Protein AF-A0A9D8N2R2-F1 (afdb_monomer_lite)

Secondary structure (DSSP, 8-state):
-HHHHHHHHHHTT-HHHHHHTTTT--HHHHHHHHHHHHHHHHHHHHHHHHHHHHH--HHHHHHHHHHHHHHHHHHHHHHHHHHHHHHHHHHHHHHHHHHHHHHHHHHHHHHHHHHHHHHHHHHHHHHHHHHHHHHHHHHHHHHHHHHHHHHHHHHHHHHHHHHHHHHHHHHHHHHHHHHHHHHHHHHHHHT-

Radius of gyration: 59.71 Å; chains: 1; bounding box: 117×28×169 Å

Sequence (192 aa):
MKKILALMALVISLPAMAQSMYDGKSCQDWKNEFDLEVDKLKSEINILKKEYKLSSDASTKDKLIQKTAELKKAQNNLKVAKKAADFEKKGESNFNKAQDKSVKLQSQHAKESEKLSKMQSKATKAEADVSKAEQNLQKAKQKLQNIKSEIESTQKNMENLKEENEQTKDDINKAKNFREEAKKMLIDGIRR

pLDDT: mean 88.81, std 15.34, range [37.19, 98.38]

Structure (mmCIF, N/CA/C/O backbone):
data_AF-A0A9D8N2R2-F1
#
_entry.id   AF-A0A9D8N2R2-F1
#
loop_
_atom_site.group_PDB
_atom_site.id
_atom_site.type_symbol
_atom_site.label_atom_id
_atom_site.label_alt_id
_atom_site.label_comp_id
_atom_site.label_asym_id
_atom_site.label_entity_id
_atom_site.label_seq_id
_atom_site.pdbx_PDB_ins_code
_atom_site.Cartn_x
_atom_site.Cartn_y
_atom_site.Cartn_z
_atom_site.occupancy
_atom_site.B_iso_or_equiv
_atom_site.auth_seq_id
_atom_site.auth_comp_id
_atom_site.auth_asym_id
_atom_site.auth_atom_id
_atom_site.pdbx_PDB_model_num
ATOM 1 N N . MET A 1 1 ? -2.538 2.600 26.447 1.00 45.56 1 MET A N 1
ATOM 2 C CA . MET A 1 1 ? -2.287 1.711 27.607 1.00 45.56 1 MET A CA 1
ATOM 3 C C . MET A 1 1 ? -2.982 2.147 28.900 1.00 45.56 1 MET A C 1
ATOM 5 O O . MET A 1 1 ? -3.702 1.331 29.455 1.00 45.56 1 MET A O 1
ATOM 9 N N . LYS A 1 2 ? -2.889 3.411 29.353 1.00 37.19 2 LYS A N 1
ATOM 10 C CA . LYS A 1 2 ? -3.493 3.859 30.635 1.00 37.19 2 LYS A CA 1
ATOM 11 C C . LYS A 1 2 ? -5.007 3.586 30.805 1.00 37.19 2 LYS A C 1
ATOM 13 O O . LYS A 1 2 ? -5.452 3.323 31.911 1.00 37.19 2 LYS A O 1
ATOM 18 N N . LYS A 1 3 ? -5.797 3.596 29.722 1.00 42.16 3 LYS A N 1
ATOM 19 C CA . LYS A 1 3 ? -7.252 3.323 29.767 1.00 42.16 3 LYS A CA 1
ATOM 20 C C . LYS A 1 3 ? -7.613 1.834 29.901 1.00 42.16 3 LYS A C 1
ATOM 22 O O . LYS A 1 3 ? -8.645 1.529 30.479 1.00 42.16 3 LYS A O 1
ATOM 27 N N . ILE A 1 4 ? -6.763 0.928 29.409 1.00 44.41 4 ILE A N 1
ATOM 28 C CA . ILE A 1 4 ? -6.959 -0.531 29.539 1.00 44.41 4 ILE A CA 1
ATOM 29 C C . ILE A 1 4 ? -6.634 -0.968 30.975 1.00 44.41 4 ILE A C 1
ATOM 31 O O . ILE A 1 4 ? -7.381 -1.729 31.578 1.00 44.41 4 ILE A O 1
ATOM 35 N N . LEU A 1 5 ? -5.587 -0.381 31.565 1.00 40.31 5 LEU A N 1
ATOM 36 C CA . LEU A 1 5 ? -5.251 -0.541 32.984 1.00 40.31 5 LEU A CA 1
ATOM 37 C C . LEU A 1 5 ? -6.373 -0.068 33.923 1.00 40.31 5 LEU A C 1
ATOM 39 O O . LEU A 1 5 ? -6.628 -0.710 34.935 1.00 40.31 5 LEU A O 1
ATOM 43 N N . ALA A 1 6 ? -7.081 1.011 33.577 1.00 49.78 6 ALA A N 1
ATOM 44 C CA . ALA A 1 6 ? -8.213 1.496 34.369 1.00 49.78 6 ALA A CA 1
ATOM 45 C C . ALA A 1 6 ? -9.426 0.544 34.339 1.00 49.78 6 ALA A C 1
ATOM 47 O O . ALA A 1 6 ? -10.126 0.427 35.339 1.00 49.78 6 ALA A O 1
ATOM 48 N N . LEU A 1 7 ? -9.652 -0.151 33.218 1.00 48.09 7 LEU A N 1
ATOM 49 C CA . LEU A 1 7 ? -10.691 -1.179 33.084 1.00 48.09 7 LEU A CA 1
ATOM 50 C C . LEU A 1 7 ? -10.369 -2.407 33.944 1.00 48.09 7 LEU A C 1
ATOM 52 O O . LEU A 1 7 ? -11.226 -2.853 34.700 1.00 48.09 7 LEU A O 1
ATOM 56 N N . MET A 1 8 ? -9.118 -2.881 33.925 1.00 49.31 8 MET A N 1
ATOM 57 C CA . MET A 1 8 ? -8.693 -3.973 34.810 1.00 49.31 8 MET A CA 1
ATOM 58 C C . MET A 1 8 ? -8.763 -3.588 36.295 1.00 49.31 8 MET A C 1
ATOM 60 O O . MET A 1 8 ? -9.226 -4.376 37.111 1.00 49.31 8 MET A O 1
ATOM 64 N N . ALA A 1 9 ? -8.386 -2.358 36.657 1.00 50.31 9 ALA A N 1
ATOM 65 C CA . ALA A 1 9 ? -8.460 -1.889 38.042 1.00 50.31 9 ALA A CA 1
ATOM 66 C C . ALA A 1 9 ? -9.902 -1.803 38.583 1.00 50.31 9 ALA A C 1
ATOM 68 O O . ALA A 1 9 ? -10.124 -2.001 39.775 1.00 50.31 9 ALA A O 1
ATOM 69 N N . LEU A 1 10 ? -10.890 -1.543 37.720 1.00 50.06 10 LEU A N 1
ATOM 70 C CA . LEU A 1 10 ? -12.301 -1.476 38.115 1.00 50.06 10 LEU A CA 1
ATOM 71 C C . LEU A 1 10 ? -12.903 -2.879 38.319 1.00 50.06 10 LEU A C 1
ATOM 73 O O . LEU A 1 10 ? -13.705 -3.067 39.235 1.00 50.06 10 LEU A O 1
ATOM 77 N N . VAL A 1 11 ? -12.437 -3.867 37.543 1.00 49.09 11 VAL A N 1
ATOM 78 C CA . VAL A 1 11 ? -12.798 -5.294 37.665 1.00 49.09 11 VAL A CA 1
ATOM 79 C C . VAL A 1 11 ? -12.251 -5.917 38.959 1.00 49.09 11 VAL A C 1
ATOM 81 O O . VAL A 1 11 ? -12.918 -6.749 39.562 1.00 49.09 11 VAL A O 1
ATOM 84 N N . ILE A 1 12 ? -11.093 -5.465 39.454 1.00 50.09 12 ILE A N 1
ATOM 85 C CA . ILE A 1 12 ? -10.466 -6.003 40.680 1.00 50.09 12 ILE A CA 1
ATOM 86 C C . ILE A 1 12 ? -11.206 -5.580 41.969 1.00 50.09 12 ILE A C 1
ATOM 88 O O . ILE A 1 12 ? -11.067 -6.231 43.000 1.00 50.09 12 ILE A O 1
ATOM 92 N N . SER A 1 13 ? -12.036 -4.528 41.943 1.00 47.22 13 SER A N 1
ATOM 93 C CA . SER A 1 13 ? -12.693 -4.020 43.165 1.00 47.22 13 SER A CA 1
ATOM 94 C C . SER A 1 13 ? -14.001 -4.728 43.556 1.00 47.22 13 SER A C 1
ATOM 96 O O . SER A 1 13 ? -14.550 -4.435 44.618 1.00 47.22 13 SER A O 1
ATOM 98 N N . LEU A 1 14 ? -14.495 -5.672 42.744 1.00 55.53 14 LEU A N 1
ATOM 99 C CA . LEU A 1 14 ? -15.724 -6.431 43.010 1.00 55.53 14 LEU A CA 1
ATOM 100 C C . LEU A 1 14 ? -15.498 -7.936 42.769 1.00 55.53 14 LEU A C 1
ATOM 102 O O . LEU A 1 14 ? -15.484 -8.365 41.614 1.00 55.53 14 LEU A O 1
ATOM 106 N N . PRO A 1 15 ? -15.396 -8.757 43.834 1.00 57.53 15 PRO A N 1
ATOM 107 C CA . PRO A 1 15 ? -15.205 -10.209 43.727 1.00 57.53 15 PRO A CA 1
ATOM 108 C C . PRO A 1 15 ? -16.258 -10.904 42.846 1.00 57.53 15 PRO A C 1
ATOM 110 O O . PRO A 1 15 ? -15.931 -11.812 42.089 1.00 57.53 15 PRO A O 1
ATOM 113 N N . ALA A 1 16 ? -17.503 -10.412 42.873 1.00 53.09 16 ALA A N 1
ATOM 114 C CA . ALA A 1 16 ? -18.612 -10.957 42.089 1.00 53.09 16 ALA A CA 1
ATOM 115 C C . ALA A 1 16 ? -18.449 -10.760 40.569 1.00 53.09 16 ALA A C 1
ATOM 117 O O . ALA A 1 16 ? -18.812 -11.644 39.799 1.00 53.09 16 ALA A O 1
ATOM 118 N N . MET A 1 17 ? -17.859 -9.644 40.119 1.00 52.59 17 MET A N 1
ATOM 119 C CA . MET A 1 17 ? -17.623 -9.433 38.684 1.00 52.59 17 MET A CA 1
ATOM 120 C C . MET A 1 17 ? -16.413 -10.230 38.180 1.00 52.59 17 MET A C 1
ATOM 122 O O . MET A 1 17 ? -16.427 -10.703 37.045 1.00 52.59 17 MET A O 1
ATOM 126 N N . ALA A 1 18 ? -15.400 -10.446 39.024 1.00 54.12 18 ALA A N 1
ATOM 127 C CA . ALA A 1 18 ? -14.217 -11.229 38.669 1.00 54.12 18 ALA A CA 1
ATOM 128 C C . ALA A 1 18 ? -14.514 -12.732 38.480 1.00 54.12 18 ALA A C 1
ATOM 130 O O . ALA A 1 18 ? -13.940 -13.349 37.586 1.00 54.12 18 ALA A O 1
ATOM 131 N N . GLN A 1 19 ? -15.434 -13.317 39.261 1.00 51.66 19 GLN A N 1
ATOM 132 C CA . GLN A 1 19 ? -15.891 -14.701 39.047 1.00 51.66 19 GLN A CA 1
ATOM 133 C C . GLN A 1 19 ? -16.766 -14.848 37.792 1.00 51.66 19 GLN A C 1
ATOM 135 O O . GLN A 1 19 ? -16.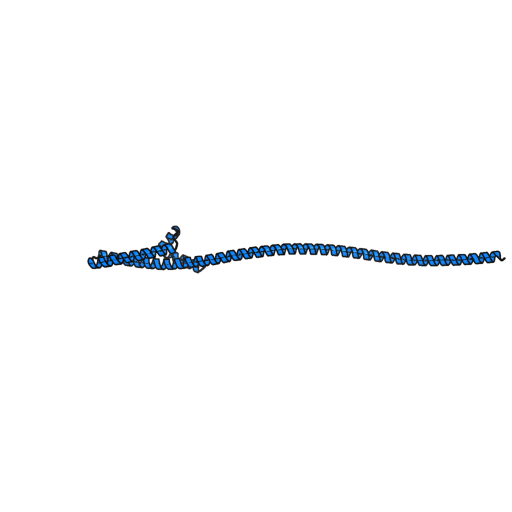669 -15.853 37.096 1.00 51.66 19 GLN A O 1
ATOM 140 N N . SER A 1 20 ? -17.541 -13.819 37.442 1.00 51.66 20 SER A N 1
ATOM 141 C CA . SER A 1 20 ? -18.502 -13.876 36.333 1.00 51.66 20 SER A CA 1
ATOM 142 C C . SER A 1 20 ? -17.939 -13.772 34.917 1.00 51.66 20 SER A C 1
ATOM 144 O O . SER A 1 20 ? -18.664 -14.040 33.961 1.00 51.66 20 SER A O 1
ATOM 146 N N . MET A 1 21 ? -16.661 -13.406 34.746 1.00 51.25 21 MET A N 1
ATOM 147 C CA . MET A 1 21 ? -16.031 -13.457 33.417 1.00 51.25 21 MET A CA 1
ATOM 148 C C . MET A 1 21 ? -16.014 -14.884 32.841 1.00 51.25 21 MET A C 1
ATOM 150 O O . MET A 1 21 ? -15.908 -15.044 31.629 1.00 51.25 21 MET A O 1
ATOM 154 N N . TYR A 1 22 ? -16.171 -15.906 33.688 1.00 55.84 22 TYR A N 1
ATOM 155 C CA . TYR A 1 22 ? -16.301 -17.302 33.274 1.00 55.84 22 TYR A CA 1
ATOM 156 C C . TYR A 1 22 ? -17.730 -17.697 32.854 1.00 55.84 22 TYR A C 1
ATOM 158 O O . TYR A 1 22 ? -17.890 -18.707 32.175 1.00 55.84 22 TYR A O 1
ATOM 166 N N . ASP A 1 23 ? -18.746 -16.883 33.167 1.00 66.88 23 ASP A N 1
ATOM 167 C CA . ASP A 1 23 ? -20.163 -17.200 32.919 1.00 66.88 23 ASP A CA 1
ATOM 168 C C . ASP A 1 23 ? -20.699 -16.608 31.599 1.00 66.88 23 ASP A C 1
ATOM 170 O O . ASP A 1 23 ? -21.867 -16.788 31.259 1.00 66.88 23 ASP A O 1
ATOM 174 N N . GLY A 1 24 ? -19.873 -15.863 30.854 1.00 80.00 24 GLY A N 1
ATOM 175 C CA . GLY A 1 24 ? -20.226 -15.306 29.540 1.00 80.00 24 GLY A CA 1
ATOM 176 C C . GLY A 1 24 ? -21.241 -14.152 29.546 1.00 80.00 24 GLY A C 1
ATOM 177 O O . GLY A 1 24 ? -21.652 -13.709 28.476 1.00 80.00 24 GLY A O 1
ATOM 178 N N . LYS A 1 25 ? -21.645 -13.640 30.716 1.00 83.56 25 LYS A N 1
ATOM 179 C CA . LYS A 1 25 ? -22.540 -12.474 30.831 1.00 83.56 25 LYS A CA 1
ATOM 180 C C . LYS A 1 25 ? -21.830 -11.178 30.417 1.00 83.56 25 LYS A C 1
ATOM 182 O O . LYS A 1 25 ? -20.732 -10.890 30.894 1.00 83.56 25 LYS A O 1
ATOM 187 N N . SER A 1 26 ? -22.490 -10.360 29.597 1.00 87.25 26 SER A N 1
ATOM 188 C CA . SER A 1 26 ? -22.018 -9.017 29.226 1.00 87.25 26 SER A CA 1
ATOM 189 C C . SER A 1 26 ? -22.195 -8.010 30.372 1.00 87.25 26 SER A C 1
ATOM 191 O O . SER A 1 26 ? -22.980 -8.237 31.301 1.00 87.25 26 SER A O 1
ATOM 193 N N . CYS A 1 27 ? -21.534 -6.842 30.318 1.00 87.38 27 CYS A N 1
ATOM 194 C CA . CYS A 1 27 ? -21.773 -5.803 31.333 1.00 87.38 27 CYS A CA 1
ATOM 195 C C . CYS A 1 27 ? -23.222 -5.291 31.283 1.00 87.38 27 CYS A C 1
ATOM 197 O O . CYS A 1 27 ? -23.751 -4.810 32.289 1.00 87.38 27 CYS A O 1
ATOM 199 N N . GLN A 1 28 ? -23.871 -5.398 30.120 1.00 88.81 28 GLN A N 1
ATOM 200 C CA . GLN A 1 28 ? -25.279 -5.061 29.952 1.00 88.81 28 GLN A CA 1
ATOM 201 C C . GLN A 1 28 ? -26.193 -6.045 30.696 1.00 88.81 28 GLN A C 1
ATOM 203 O O . GLN A 1 28 ? -27.161 -5.606 31.320 1.00 88.81 28 GLN A O 1
ATOM 208 N N . ASP A 1 29 ? -25.865 -7.338 30.697 1.00 90.88 29 ASP A N 1
ATOM 209 C CA . ASP A 1 29 ? -26.616 -8.358 31.439 1.00 90.88 29 ASP A CA 1
ATOM 210 C C . ASP A 1 29 ? -26.518 -8.116 32.947 1.00 90.88 29 ASP A C 1
ATOM 212 O O . ASP A 1 29 ? -27.537 -8.061 33.636 1.00 90.88 29 ASP A O 1
ATOM 216 N N . TRP A 1 30 ? -25.309 -7.837 33.442 1.00 88.94 30 TRP A N 1
ATOM 217 C CA . TRP A 1 30 ? -25.075 -7.463 34.840 1.00 88.94 30 TRP A CA 1
ATOM 218 C C . TRP A 1 30 ? -25.829 -6.203 35.251 1.00 88.94 30 TRP A C 1
ATOM 220 O O . TRP A 1 30 ? -26.423 -6.142 36.328 1.00 88.94 30 TRP A O 1
ATOM 230 N N . LYS A 1 31 ? -25.835 -5.181 34.391 1.00 92.81 31 LYS A N 1
ATOM 231 C CA . LYS A 1 31 ? -26.615 -3.967 34.633 1.00 92.81 31 LYS A CA 1
ATOM 232 C C . LYS A 1 31 ? -28.101 -4.300 34.799 1.00 92.81 31 LYS A C 1
ATOM 234 O O . LYS A 1 31 ? -28.724 -3.767 35.714 1.00 92.81 31 LYS A O 1
ATOM 239 N N . ASN A 1 32 ? -28.658 -5.141 33.928 1.00 93.12 32 ASN A N 1
ATOM 240 C CA . ASN A 1 32 ? -30.069 -5.518 33.981 1.00 93.12 32 ASN A CA 1
ATOM 241 C C . ASN A 1 32 ? -30.387 -6.325 35.253 1.00 93.12 32 ASN A C 1
ATOM 243 O O . ASN A 1 32 ? -31.389 -6.056 35.910 1.00 93.12 32 ASN A O 1
ATOM 247 N N . GLU A 1 33 ? -29.514 -7.255 35.639 1.00 93.19 33 GLU A N 1
ATOM 248 C CA . GLU A 1 33 ? -29.652 -8.055 36.860 1.00 93.19 33 GLU A CA 1
ATOM 249 C C . GLU A 1 33 ? -29.623 -7.190 38.129 1.00 93.19 33 GLU A C 1
ATOM 251 O O . GLU A 1 33 ? -30.504 -7.311 38.980 1.00 93.19 33 GLU A O 1
ATOM 256 N N . PHE A 1 34 ? -28.684 -6.244 38.228 1.00 93.44 34 PHE A N 1
ATOM 257 C CA . PHE A 1 34 ? -28.645 -5.315 39.359 1.00 93.44 34 PHE A CA 1
ATOM 258 C C . PHE A 1 34 ? -29.803 -4.308 39.356 1.00 93.44 34 PHE A C 1
ATOM 260 O O . PHE A 1 34 ? -30.255 -3.916 40.432 1.00 93.44 34 PHE A O 1
ATOM 267 N N . ASP A 1 35 ? -30.293 -3.872 38.185 1.00 95.81 35 ASP A N 1
ATOM 268 C CA . ASP A 1 35 ? -31.504 -3.038 38.099 1.00 95.81 35 ASP A CA 1
ATOM 269 C C . ASP A 1 35 ? -32.698 -3.824 38.711 1.00 95.81 35 ASP A C 1
ATOM 271 O O . ASP A 1 35 ? -33.401 -3.290 39.573 1.00 95.81 35 ASP A O 1
ATOM 275 N N . LEU A 1 36 ? -32.855 -5.117 38.380 1.00 95.75 36 LEU A N 1
ATOM 276 C CA . LEU A 1 36 ? -33.894 -5.995 38.949 1.00 95.75 36 LEU A CA 1
ATOM 277 C C . LEU A 1 36 ? -33.729 -6.236 40.460 1.00 95.75 36 LEU A C 1
ATOM 279 O O . LEU A 1 36 ? -34.709 -6.169 41.206 1.00 95.75 36 LEU A O 1
ATOM 283 N N . GLU A 1 37 ? -32.509 -6.504 40.931 1.00 94.88 37 GLU A N 1
ATOM 284 C CA . GLU A 1 37 ? -32.226 -6.730 42.356 1.00 94.88 37 GLU A CA 1
ATOM 285 C C . GLU A 1 37 ? -32.560 -5.492 43.199 1.00 94.88 37 GLU A C 1
ATOM 287 O O . GLU A 1 37 ? -33.201 -5.592 44.249 1.00 94.88 37 GLU A O 1
ATOM 292 N N . VAL A 1 38 ? -32.178 -4.304 42.718 1.00 97.06 38 VAL A N 1
ATOM 293 C CA . VAL A 1 38 ? -32.493 -3.032 43.374 1.00 97.06 38 VAL A CA 1
ATOM 294 C C . VAL A 1 38 ? -34.004 -2.833 43.487 1.00 97.06 38 VAL A C 1
ATOM 296 O O . VAL A 1 38 ? -34.484 -2.417 44.546 1.00 97.06 38 VAL A O 1
ATOM 299 N N . ASP A 1 39 ? -34.766 -3.126 42.436 1.00 96.94 39 ASP A N 1
ATOM 300 C CA . ASP A 1 39 ? -36.220 -2.959 42.457 1.00 96.94 39 ASP A CA 1
ATOM 301 C C . ASP A 1 39 ? -36.912 -3.983 43.364 1.00 96.94 39 ASP A C 1
ATOM 303 O O . ASP A 1 39 ? -37.799 -3.613 44.145 1.00 96.94 39 ASP A O 1
ATOM 307 N N . LYS A 1 40 ? -36.432 -5.232 43.379 1.00 97.50 40 LYS A N 1
ATOM 308 C CA . LYS A 1 40 ? -36.875 -6.252 44.337 1.00 97.50 40 LYS A CA 1
ATOM 309 C C . LYS A 1 40 ? -36.633 -5.802 45.780 1.00 97.50 40 LYS A C 1
ATOM 311 O O . LYS A 1 40 ? -37.577 -5.772 46.569 1.00 97.50 40 LYS A O 1
ATOM 316 N N . LEU A 1 41 ? -35.420 -5.366 46.123 1.00 97.06 41 LEU A N 1
ATOM 317 C CA . LEU A 1 41 ? -35.080 -4.918 47.481 1.00 97.06 41 LEU A CA 1
ATOM 318 C C . LEU A 1 41 ? -35.898 -3.697 47.923 1.00 97.06 41 LEU A C 1
ATOM 320 O O . LEU A 1 41 ? -36.332 -3.630 49.073 1.00 97.06 41 LEU A O 1
ATOM 324 N N . LYS A 1 42 ? -36.169 -2.740 47.022 1.00 97.06 42 LYS A N 1
ATOM 325 C CA . LYS A 1 42 ? -37.080 -1.619 47.319 1.00 97.06 42 LYS A CA 1
ATOM 326 C C . LYS A 1 42 ? -38.484 -2.110 47.674 1.00 97.06 42 LYS A C 1
ATOM 328 O O . LYS A 1 42 ? -39.093 -1.570 48.600 1.00 97.06 42 LYS A O 1
ATOM 333 N N . SER A 1 43 ? -38.999 -3.103 46.947 1.00 97.00 43 SER A N 1
ATOM 334 C CA . SER A 1 43 ? -40.325 -3.669 47.212 1.00 97.00 43 SER A CA 1
ATOM 335 C C . SER A 1 43 ? -40.380 -4.375 48.575 1.00 97.00 43 SER A C 1
ATOM 337 O O . SER A 1 43 ? -41.269 -4.071 49.371 1.00 97.00 43 SER A O 1
ATOM 339 N N . GLU A 1 44 ? -39.374 -5.196 48.902 1.00 96.75 44 GLU A N 1
ATOM 340 C CA . GLU A 1 44 ? -39.245 -5.885 50.195 1.00 96.75 44 GLU A CA 1
ATOM 341 C C . GLU A 1 44 ? -39.160 -4.886 51.360 1.00 96.75 44 GLU A C 1
ATOM 343 O O . GLU A 1 44 ? -39.880 -5.011 52.349 1.00 96.75 44 GLU A O 1
ATOM 348 N N . ILE A 1 45 ? -38.344 -3.834 51.225 1.00 97.06 45 ILE A N 1
ATOM 349 C CA . ILE A 1 45 ? -38.233 -2.762 52.226 1.00 97.06 45 ILE A CA 1
ATOM 350 C C . ILE A 1 45 ? -39.573 -2.053 52.435 1.00 97.06 45 ILE A C 1
ATOM 352 O O . ILE A 1 45 ? -39.920 -1.718 53.566 1.00 97.06 45 ILE A O 1
ATOM 356 N N . ASN A 1 46 ? -40.332 -1.795 51.369 1.00 96.62 46 ASN A N 1
ATOM 357 C CA . ASN A 1 46 ? -41.638 -1.150 51.485 1.00 96.62 46 ASN A CA 1
ATOM 358 C C . ASN A 1 46 ? -42.659 -2.030 52.217 1.00 96.62 46 ASN A C 1
ATOM 360 O O . ASN A 1 46 ? -43.467 -1.492 52.974 1.00 96.62 46 ASN A O 1
ATOM 364 N N . ILE A 1 47 ? -42.611 -3.351 52.025 1.00 96.38 47 ILE A N 1
ATOM 365 C CA . ILE A 1 47 ? -43.438 -4.312 52.767 1.00 96.38 47 ILE A CA 1
ATOM 366 C C . ILE A 1 47 ? -43.027 -4.321 54.245 1.00 96.38 47 ILE A C 1
ATOM 368 O O . ILE A 1 47 ? -43.861 -4.030 55.101 1.00 96.38 47 ILE A O 1
ATOM 372 N N . LEU A 1 48 ? -41.736 -4.499 54.545 1.00 95.19 48 LEU A N 1
ATOM 373 C CA . LEU A 1 48 ? -41.211 -4.500 55.919 1.00 95.19 48 LEU A CA 1
ATOM 374 C C . LEU A 1 48 ? -41.509 -3.194 56.667 1.00 95.19 48 LEU A C 1
ATOM 376 O O . LEU A 1 48 ? -41.825 -3.206 57.853 1.00 95.19 48 LEU A O 1
ATOM 380 N N . LYS A 1 49 ? -41.470 -2.045 55.979 1.00 94.31 49 LYS A N 1
ATOM 381 C CA . LYS A 1 49 ? -41.877 -0.752 56.555 1.00 94.31 49 LYS A CA 1
ATOM 382 C C . LYS A 1 49 ? -43.349 -0.721 56.960 1.00 94.31 49 LYS A C 1
ATOM 384 O O . LYS A 1 49 ? -43.681 -0.027 57.917 1.00 94.31 49 LYS A O 1
ATOM 389 N N . LYS A 1 50 ? -44.236 -1.392 56.219 1.00 95.25 50 LYS A N 1
ATOM 390 C CA . LYS A 1 50 ? -45.660 -1.500 56.575 1.00 95.25 50 LYS A CA 1
ATOM 391 C C . LYS A 1 50 ? -45.850 -2.460 57.749 1.00 95.25 50 LYS A C 1
ATOM 393 O O . LYS A 1 50 ? -46.570 -2.116 58.676 1.00 95.25 50 LYS A O 1
ATOM 398 N N . GLU A 1 51 ? -45.166 -3.601 57.742 1.00 93.50 51 GLU A N 1
ATOM 399 C CA . GLU A 1 51 ? -45.228 -4.596 58.822 1.00 93.50 51 GLU A CA 1
ATOM 400 C C . GLU A 1 51 ? -44.704 -4.045 60.151 1.00 93.50 51 GLU A C 1
ATOM 402 O O . GLU A 1 51 ? -45.384 -4.148 61.169 1.00 93.50 51 GLU A O 1
ATOM 407 N N . TYR A 1 52 ? -43.552 -3.368 60.143 1.00 92.38 52 TYR A N 1
ATOM 408 C CA . TYR A 1 52 ? -42.988 -2.747 61.343 1.00 92.38 52 TYR A CA 1
ATOM 409 C C . TYR A 1 52 ? -43.934 -1.703 61.956 1.00 92.38 52 TYR A C 1
ATOM 411 O O . TYR A 1 52 ? -44.042 -1.614 63.175 1.00 92.38 52 TYR A O 1
ATOM 419 N N . LYS A 1 53 ? -44.677 -0.947 61.132 1.00 92.75 53 LYS A N 1
ATOM 420 C CA . LYS A 1 53 ? -45.694 0.001 61.624 1.00 92.75 53 LYS A CA 1
ATOM 421 C C . LYS A 1 53 ? -46.856 -0.684 62.348 1.00 92.75 53 LYS A C 1
ATOM 423 O O . LYS A 1 53 ? -47.470 -0.047 63.195 1.00 92.75 53 LYS A O 1
ATOM 428 N N . LEU A 1 54 ? -47.180 -1.926 61.988 1.00 91.56 54 LEU A N 1
ATOM 429 C CA . LEU A 1 54 ? -48.288 -2.686 62.572 1.00 91.56 54 LEU A CA 1
ATOM 430 C C . LEU A 1 54 ? -47.853 -3.469 63.815 1.00 91.56 54 LEU A C 1
ATOM 432 O O . LEU A 1 54 ? -48.580 -3.507 64.799 1.00 91.56 54 LEU A O 1
ATOM 436 N N . SER A 1 55 ? -46.673 -4.086 63.760 1.00 89.81 55 SER A N 1
ATOM 437 C CA . SER A 1 55 ? -46.177 -5.023 64.774 1.00 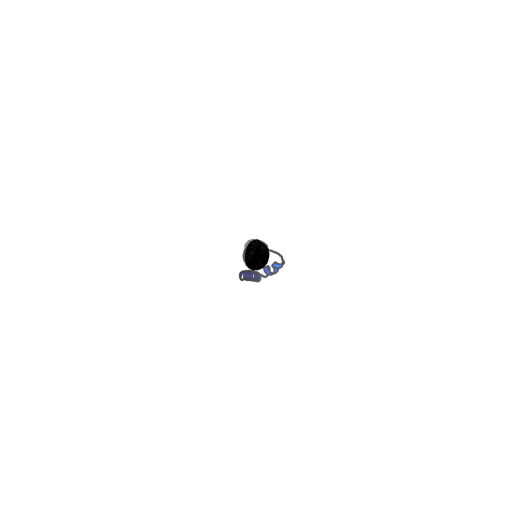89.81 55 SER A CA 1
ATOM 438 C C . SER A 1 55 ? -45.271 -4.362 65.823 1.00 89.81 55 SER A C 1
ATOM 440 O O . SER A 1 55 ? -45.312 -4.718 66.996 1.00 89.81 55 SER A O 1
ATOM 442 N N . SER A 1 56 ? -44.459 -3.375 65.420 1.00 89.31 56 SER A N 1
ATOM 443 C CA . SER A 1 56 ? -43.412 -2.738 66.244 1.00 89.31 56 SER A CA 1
ATOM 444 C C . SER A 1 56 ? -42.426 -3.708 66.922 1.00 89.31 56 SER A C 1
ATOM 446 O O . SER A 1 56 ? -41.766 -3.340 67.895 1.00 89.31 56 SER A O 1
ATOM 448 N N . ASP A 1 57 ? -42.284 -4.937 66.421 1.00 92.38 57 ASP A N 1
ATOM 449 C CA . ASP A 1 57 ? -41.365 -5.923 66.982 1.00 92.38 57 ASP A CA 1
ATOM 450 C C . ASP A 1 57 ? -39.902 -5.655 66.581 1.00 92.38 57 ASP A C 1
ATOM 452 O O . ASP A 1 57 ? -39.591 -5.107 65.519 1.00 92.38 57 ASP A O 1
ATOM 456 N N . ALA A 1 58 ? -38.969 -6.063 67.444 1.00 91.44 58 ALA A N 1
ATOM 457 C CA . ALA A 1 58 ? -37.541 -5.860 67.212 1.00 91.44 58 ALA A CA 1
ATOM 458 C C . ALA A 1 58 ? -37.013 -6.642 65.992 1.00 91.44 58 ALA A C 1
ATOM 460 O O . ALA A 1 58 ? -36.119 -6.163 65.297 1.00 91.44 58 ALA A O 1
ATOM 461 N N . SER A 1 59 ? -37.596 -7.805 65.676 1.00 93.25 59 SER A N 1
ATOM 462 C CA . SER A 1 59 ? -37.134 -8.650 64.569 1.00 93.25 59 SER A CA 1
ATOM 463 C C . SER A 1 59 ? -37.405 -8.011 63.203 1.00 93.25 59 SER A C 1
ATOM 465 O O . SER A 1 59 ? -36.531 -8.012 62.331 1.00 93.25 59 SER A O 1
ATOM 467 N N . THR A 1 60 ? -38.585 -7.416 63.000 1.00 91.56 60 THR A N 1
ATOM 468 C CA . THR A 1 60 ? -38.907 -6.690 61.759 1.00 91.56 60 THR A CA 1
ATOM 469 C C . THR A 1 60 ? -38.044 -5.441 61.590 1.00 91.56 60 THR A C 1
ATOM 471 O O . THR A 1 60 ? -37.636 -5.131 60.465 1.00 91.56 60 THR A O 1
ATOM 474 N N . LYS A 1 61 ? -37.673 -4.770 62.689 1.00 93.81 61 LYS A N 1
ATOM 475 C CA . LYS A 1 61 ? -36.712 -3.657 62.670 1.00 93.81 61 LYS A CA 1
ATOM 476 C C . LYS A 1 61 ? -35.328 -4.095 62.187 1.00 93.81 61 LYS A C 1
ATOM 478 O O . LYS A 1 61 ? -34.761 -3.439 61.311 1.00 93.81 61 LYS A O 1
ATOM 483 N N . ASP A 1 62 ? -34.806 -5.205 62.700 1.00 95.00 62 ASP A N 1
ATOM 484 C CA . ASP A 1 62 ? -33.489 -5.721 62.310 1.00 95.00 62 ASP A CA 1
ATOM 485 C C . ASP A 1 62 ? -33.464 -6.152 60.839 1.00 95.00 62 ASP A C 1
ATOM 487 O O . ASP A 1 62 ? -32.561 -5.764 60.090 1.00 95.00 62 ASP A O 1
ATOM 491 N N . LYS A 1 63 ? -34.512 -6.851 60.376 1.00 95.81 63 LYS A N 1
ATOM 492 C CA . LYS A 1 63 ? -34.686 -7.197 58.953 1.00 95.81 63 LYS A CA 1
ATOM 493 C C . LYS A 1 63 ? -34.717 -5.954 58.067 1.00 95.81 63 LYS A C 1
ATOM 495 O O . LYS A 1 63 ? -34.093 -5.939 57.006 1.00 95.81 63 LYS A O 1
ATOM 500 N N . LEU A 1 64 ? -35.408 -4.896 58.495 1.00 94.94 64 LEU A N 1
ATOM 501 C CA . LEU A 1 64 ? -35.469 -3.636 57.758 1.00 94.94 64 LEU A CA 1
ATOM 502 C C . LEU A 1 64 ? -34.089 -2.968 57.654 1.00 94.94 64 LEU A C 1
ATOM 504 O O . LEU A 1 64 ? -33.727 -2.481 56.578 1.00 94.94 64 LEU A O 1
ATOM 508 N N . ILE A 1 65 ? -33.305 -2.959 58.736 1.00 95.25 65 ILE A N 1
ATOM 509 C CA . ILE A 1 65 ? -31.933 -2.427 58.743 1.00 95.25 65 ILE A CA 1
ATOM 510 C C . ILE A 1 65 ? -31.049 -3.238 57.792 1.00 95.25 65 ILE A C 1
ATOM 512 O O . ILE A 1 65 ? -30.374 -2.655 56.937 1.00 95.25 65 ILE A O 1
ATOM 516 N N . GLN A 1 66 ? -31.100 -4.569 57.886 1.00 95.94 66 GLN A N 1
ATOM 517 C CA . GLN A 1 66 ? -30.330 -5.467 57.029 1.00 95.94 66 GLN A CA 1
ATOM 518 C C . GLN A 1 66 ? -30.669 -5.251 55.549 1.00 95.94 66 GLN A C 1
ATOM 520 O O . GLN A 1 66 ? -29.776 -4.992 54.740 1.00 95.94 66 GLN A O 1
ATOM 525 N N . LYS A 1 67 ? -31.959 -5.254 55.196 1.00 96.38 67 LYS A N 1
ATOM 526 C CA . LYS A 1 67 ? -32.415 -5.040 53.816 1.00 96.38 67 LYS A CA 1
ATOM 527 C C . LYS A 1 67 ? -32.055 -3.657 53.289 1.00 96.38 67 LYS A C 1
ATOM 529 O O . LYS A 1 67 ? -31.683 -3.511 52.128 1.00 96.38 67 LYS A O 1
ATOM 534 N N . THR A 1 68 ? -32.078 -2.637 54.143 1.00 96.12 68 THR A N 1
ATOM 535 C CA . THR A 1 68 ? -31.621 -1.289 53.775 1.00 96.12 68 THR A CA 1
ATOM 536 C C . THR A 1 68 ? -30.119 -1.262 53.467 1.00 96.12 68 THR A C 1
ATOM 538 O O . THR A 1 68 ? -29.691 -0.559 52.548 1.00 96.12 68 THR A O 1
ATOM 541 N N . ALA A 1 69 ? -29.304 -2.030 54.197 1.00 95.75 69 ALA A N 1
ATOM 542 C CA . ALA A 1 69 ? -27.880 -2.174 53.900 1.00 95.75 69 ALA A CA 1
ATOM 543 C C . ALA A 1 69 ? -27.639 -2.954 52.594 1.00 95.75 69 ALA A C 1
ATOM 545 O O . ALA A 1 69 ? -26.796 -2.543 51.795 1.00 95.75 69 ALA A O 1
ATOM 546 N N . GLU A 1 70 ? -28.403 -4.023 52.345 1.00 95.56 70 GLU A N 1
ATOM 547 C CA . GLU A 1 70 ? -28.392 -4.767 51.074 1.00 95.56 70 GLU A CA 1
ATOM 548 C C . GLU A 1 70 ? -28.748 -3.853 49.894 1.00 95.56 70 GLU A C 1
ATOM 550 O O . GLU A 1 70 ? -28.002 -3.804 48.918 1.00 95.56 70 GLU A O 1
ATOM 555 N N . LEU A 1 71 ? -29.796 -3.029 50.017 1.00 96.62 71 LEU A N 1
ATOM 556 C CA . LEU A 1 71 ? -30.177 -2.065 48.980 1.00 96.62 71 LEU A CA 1
ATOM 557 C C . LEU A 1 71 ? -29.041 -1.083 48.666 1.00 96.62 71 LEU A C 1
ATOM 559 O O . LEU A 1 71 ? -28.763 -0.823 47.497 1.00 96.62 71 LEU A O 1
ATOM 563 N N . LYS A 1 72 ? -28.353 -0.553 49.687 1.00 95.50 72 LYS A N 1
ATOM 564 C CA . LYS A 1 72 ? -27.199 0.340 49.473 1.00 95.50 72 LYS A CA 1
ATOM 565 C C . LYS A 1 72 ? -26.066 -0.362 48.719 1.00 95.50 72 LYS A C 1
ATOM 567 O O . LYS A 1 72 ? -25.456 0.247 47.839 1.00 95.50 72 LYS A O 1
ATOM 572 N N . LYS A 1 73 ? -25.787 -1.631 49.038 1.00 94.38 73 LYS A N 1
ATOM 573 C CA . LYS A 1 73 ? -24.787 -2.436 48.316 1.00 94.38 73 LYS A CA 1
ATOM 574 C C . LYS A 1 73 ? -25.208 -2.660 46.859 1.00 94.38 73 LYS A C 1
ATOM 576 O O . LYS A 1 73 ? -24.426 -2.352 45.963 1.00 94.38 73 LYS A O 1
ATOM 581 N N . ALA A 1 74 ? -26.448 -3.085 46.618 1.00 92.44 74 ALA A N 1
ATOM 582 C CA . ALA A 1 74 ? -26.983 -3.312 45.274 1.00 92.44 74 ALA A CA 1
ATOM 583 C C . ALA A 1 74 ? -26.973 -2.030 44.418 1.00 92.44 74 ALA A C 1
ATOM 585 O O . ALA A 1 74 ? -26.579 -2.053 43.255 1.00 92.44 74 ALA A O 1
ATOM 586 N N . GLN A 1 75 ? -27.301 -0.873 45.002 1.00 95.06 75 GLN A N 1
ATOM 587 C CA . GLN A 1 75 ? -27.217 0.423 44.317 1.00 95.06 75 GLN A CA 1
ATOM 588 C C . GLN A 1 75 ? -25.785 0.795 43.906 1.00 95.06 75 GLN A C 1
ATOM 590 O O . GLN A 1 75 ? -25.575 1.338 42.816 1.00 95.06 75 GLN A O 1
ATOM 595 N N . ASN A 1 76 ? -24.794 0.508 44.754 1.00 93.50 76 ASN A N 1
ATOM 596 C CA . ASN A 1 76 ? -23.390 0.718 44.406 1.00 93.50 76 ASN A CA 1
ATOM 597 C C . ASN A 1 76 ? -22.956 -0.208 43.263 1.00 93.50 76 ASN A C 1
ATOM 599 O O . ASN A 1 76 ? -22.344 0.270 42.305 1.00 93.50 76 ASN A O 1
ATOM 603 N N . ASN A 1 77 ? -23.330 -1.489 43.318 1.00 90.06 77 ASN A N 1
ATOM 604 C CA . ASN A 1 77 ? -23.049 -2.456 42.254 1.00 90.06 77 ASN A CA 1
ATOM 605 C C . ASN A 1 77 ? -23.674 -2.020 40.926 1.00 90.06 77 ASN A C 1
ATOM 607 O O . ASN A 1 77 ? -22.985 -1.950 39.911 1.00 90.06 77 ASN A O 1
ATOM 611 N N . LEU A 1 78 ? -24.940 -1.600 40.949 1.00 93.25 78 LEU A N 1
ATOM 612 C CA . LEU A 1 78 ? -25.639 -1.080 39.781 1.00 93.25 78 LEU A CA 1
ATOM 613 C C . LEU A 1 78 ? -24.928 0.134 39.164 1.00 93.25 78 LEU A C 1
ATOM 615 O O . LEU A 1 78 ? -24.808 0.246 37.944 1.00 93.25 78 LEU A O 1
ATOM 619 N N . LYS A 1 79 ? -24.437 1.060 39.995 1.00 93.25 79 LYS A N 1
ATOM 620 C CA . LYS A 1 79 ? -23.685 2.232 39.524 1.00 93.25 79 LYS A CA 1
ATOM 621 C C . LYS A 1 79 ? -22.387 1.826 38.828 1.00 93.25 79 LYS A C 1
ATOM 623 O O . LYS A 1 79 ? -22.012 2.447 37.832 1.00 93.25 79 LYS A O 1
ATOM 628 N N . VAL A 1 80 ? -21.696 0.817 39.351 1.00 89.81 80 VAL A N 1
ATOM 629 C CA . VAL A 1 80 ? -20.481 0.282 38.732 1.00 89.81 80 VAL A CA 1
ATOM 630 C C . VAL A 1 80 ? -20.810 -0.429 37.419 1.00 89.81 80 VAL A C 1
ATOM 632 O O . VAL A 1 80 ? -20.189 -0.115 36.406 1.00 89.81 80 VAL A O 1
ATOM 635 N N . ALA A 1 81 ? -21.828 -1.291 37.402 1.00 89.62 81 ALA A N 1
ATOM 636 C CA . ALA A 1 81 ? -22.259 -2.012 36.206 1.00 89.62 81 ALA A CA 1
ATOM 637 C C . ALA A 1 81 ? -22.691 -1.062 35.077 1.00 89.62 81 ALA A C 1
ATOM 639 O O . ALA A 1 81 ? -22.293 -1.247 33.930 1.00 89.62 81 ALA A O 1
ATOM 640 N N . LYS A 1 82 ? -23.410 0.024 35.399 1.00 92.44 82 LYS A N 1
ATOM 641 C CA . LYS A 1 82 ? -23.761 1.082 34.431 1.00 92.44 82 LYS A CA 1
ATOM 642 C C . LYS A 1 82 ? -22.523 1.693 33.774 1.00 92.44 82 LYS A C 1
ATOM 644 O O . LYS A 1 82 ? -22.452 1.772 32.553 1.00 92.44 82 LYS A O 1
ATOM 649 N N . LYS A 1 83 ? -21.517 2.061 34.574 1.00 92.06 83 LYS A N 1
ATOM 650 C CA . LYS A 1 83 ? -20.252 2.587 34.041 1.00 92.06 83 LYS A CA 1
ATOM 651 C C . LYS A 1 83 ? -19.518 1.555 33.188 1.00 92.06 83 LYS A C 1
ATOM 653 O O . LYS A 1 83 ? -18.967 1.922 32.156 1.00 92.06 83 LYS A O 1
ATOM 658 N N . ALA A 1 84 ? -19.488 0.295 33.618 1.00 88.06 84 ALA A N 1
ATOM 659 C CA . ALA A 1 84 ? -18.844 -0.781 32.873 1.00 88.06 84 ALA A CA 1
ATOM 660 C C . ALA A 1 84 ? -19.496 -0.980 31.494 1.00 88.06 84 ALA A C 1
ATOM 662 O O . ALA A 1 84 ? -18.783 -0.980 30.494 1.00 88.06 84 ALA A O 1
ATOM 663 N N . ALA A 1 85 ? -20.830 -1.016 31.428 1.00 88.44 85 ALA A N 1
ATOM 664 C CA . ALA A 1 85 ? -21.578 -1.118 30.173 1.00 88.44 85 ALA A CA 1
ATOM 665 C C . ALA A 1 85 ? -21.302 0.061 29.218 1.00 88.44 85 ALA A C 1
ATOM 667 O O . ALA A 1 85 ? -21.081 -0.138 28.022 1.00 88.44 85 ALA A O 1
ATOM 668 N N . ASP A 1 86 ? -21.226 1.292 29.737 1.00 90.06 86 ASP A N 1
ATOM 669 C CA . ASP A 1 86 ? -20.863 2.464 28.928 1.00 90.06 86 ASP A CA 1
ATOM 670 C C . ASP A 1 86 ? -19.436 2.357 28.359 1.00 90.06 86 ASP A C 1
ATOM 672 O O . ASP A 1 86 ? -19.174 2.743 27.211 1.00 90.06 86 ASP A O 1
ATOM 676 N N . PHE A 1 87 ? -18.495 1.835 29.153 1.00 87.81 87 PHE A N 1
ATOM 677 C CA . PHE A 1 87 ? -17.121 1.606 28.710 1.00 87.81 87 PHE A CA 1
ATOM 678 C C . PHE A 1 87 ? -17.022 0.499 27.663 1.00 87.81 87 PHE A C 1
ATOM 680 O O . PHE A 1 87 ? -16.293 0.689 26.690 1.00 87.81 87 PHE A O 1
ATOM 687 N N . GLU A 1 88 ? -17.751 -0.603 27.831 1.00 87.19 88 GLU A N 1
ATOM 688 C CA . GLU A 1 88 ? -17.815 -1.711 26.874 1.00 87.19 88 GLU A CA 1
ATOM 689 C C . GLU A 1 88 ? -18.321 -1.216 25.515 1.00 87.19 88 GLU A C 1
ATOM 691 O O . GLU A 1 88 ? -17.597 -1.291 24.520 1.00 87.19 88 GLU A O 1
ATOM 696 N N . LYS A 1 89 ? -19.476 -0.539 25.493 1.00 89.62 89 LYS A N 1
ATOM 697 C CA . LYS A 1 89 ? -20.060 0.036 24.271 1.00 89.62 89 LYS A CA 1
ATOM 698 C C . LYS A 1 89 ? -19.114 1.012 23.566 1.00 89.62 89 LYS A C 1
ATOM 700 O O . LYS A 1 89 ? -19.000 1.036 22.337 1.00 89.62 89 LYS A O 1
ATOM 705 N N . LYS A 1 90 ? -18.412 1.851 24.335 1.00 91.19 90 LYS A N 1
ATOM 706 C CA . LYS A 1 90 ? -17.420 2.786 23.784 1.00 91.19 90 LYS A CA 1
ATOM 707 C C . LYS A 1 90 ? -16.169 2.064 23.279 1.00 91.19 90 LYS A C 1
ATOM 709 O O . LYS A 1 90 ? -15.580 2.502 22.290 1.00 91.19 90 LYS A O 1
ATOM 714 N N . GLY A 1 91 ? -15.745 1.006 23.963 1.00 87.56 91 GLY A N 1
ATOM 715 C CA . GLY A 1 91 ? -14.644 0.138 23.560 1.00 87.56 91 GLY A CA 1
ATOM 716 C C . GLY A 1 91 ? -14.925 -0.509 22.212 1.00 87.56 91 GLY A C 1
ATOM 717 O O . GLY A 1 91 ? -14.137 -0.334 21.286 1.00 87.56 91 GLY A O 1
ATOM 718 N N . GLU A 1 92 ? -16.090 -1.133 22.076 1.00 89.81 92 GLU A N 1
ATOM 719 C CA . GLU A 1 92 ? -16.533 -1.813 20.860 1.00 89.81 92 GLU A CA 1
ATOM 720 C C . GLU A 1 92 ? -16.667 -0.853 19.671 1.00 89.81 92 GLU A C 1
ATOM 722 O O . GLU A 1 92 ? -16.115 -1.098 18.600 1.00 89.81 92 GLU A O 1
ATOM 727 N N . SER A 1 93 ? -17.268 0.327 19.870 1.00 92.81 93 SER A N 1
ATOM 728 C CA . SER A 1 93 ? -17.334 1.351 18.815 1.00 92.81 93 SER A CA 1
ATOM 729 C C . SER A 1 93 ? -15.947 1.794 18.325 1.00 92.81 93 SER A C 1
ATOM 731 O O . SER A 1 93 ? -15.742 2.006 17.128 1.00 92.81 93 SER A O 1
ATOM 733 N N . ASN A 1 94 ? -14.980 1.951 19.234 1.00 91.94 94 ASN A N 1
ATOM 734 C CA . ASN A 1 94 ? -13.614 2.316 18.856 1.00 91.94 94 ASN A CA 1
ATOM 735 C C . ASN A 1 94 ? -12.873 1.157 18.187 1.00 91.94 94 ASN A C 1
ATOM 737 O O . ASN A 1 94 ? -12.095 1.405 17.266 1.00 91.94 94 ASN A O 1
ATOM 741 N N . PHE A 1 95 ? -13.114 -0.074 18.638 1.00 91.00 95 PHE A N 1
ATOM 742 C CA . PHE A 1 95 ? -12.549 -1.276 18.043 1.00 91.00 95 PHE A CA 1
ATOM 743 C C . PHE A 1 95 ? -13.025 -1.442 16.600 1.00 91.00 95 PHE A C 1
ATOM 745 O O . PHE A 1 95 ? -12.186 -1.511 15.707 1.00 91.00 95 PHE A O 1
ATOM 752 N N . ASN A 1 96 ? -14.333 -1.352 16.348 1.00 94.06 96 ASN A N 1
ATOM 753 C CA . ASN A 1 96 ? -14.897 -1.456 14.998 1.00 94.06 96 ASN A CA 1
ATOM 754 C C . ASN A 1 96 ? -14.325 -0.372 14.070 1.00 94.06 96 ASN A C 1
ATOM 756 O O . ASN A 1 96 ? -13.845 -0.666 12.982 1.00 94.06 96 ASN A O 1
ATOM 760 N N . LYS A 1 97 ? -14.225 0.881 14.542 1.00 94.25 97 LYS A N 1
ATOM 761 C CA . LYS A 1 97 ? -13.569 1.962 13.779 1.00 94.25 97 LYS A CA 1
ATOM 762 C C . LYS A 1 97 ? -12.094 1.685 13.481 1.00 94.25 97 LYS A C 1
ATOM 764 O O . LYS A 1 97 ? -11.588 2.108 12.442 1.00 94.25 97 LYS A O 1
ATOM 769 N N . ALA A 1 98 ? -11.370 1.066 14.412 1.00 94.19 98 ALA A N 1
ATOM 770 C CA . ALA A 1 98 ? -9.975 0.694 14.205 1.00 94.19 98 ALA A CA 1
ATOM 771 C C . ALA A 1 98 ? -9.856 -0.464 13.203 1.00 94.19 98 ALA A C 1
ATOM 773 O O . ALA A 1 98 ? -8.988 -0.422 12.332 1.00 94.19 98 ALA A O 1
ATOM 774 N N . GLN A 1 99 ? -10.762 -1.438 13.281 1.00 95.25 99 GLN A N 1
ATOM 775 C CA . GLN A 1 99 ? -10.857 -2.557 12.353 1.00 95.25 99 GLN A CA 1
ATOM 776 C C . GLN A 1 99 ? -11.151 -2.072 10.927 1.00 95.25 99 GLN A C 1
ATOM 778 O O . GLN A 1 99 ? -10.398 -2.406 10.015 1.00 95.25 99 GLN A O 1
ATOM 783 N N . ASP A 1 100 ? -12.136 -1.191 10.743 1.00 95.75 100 ASP A N 1
ATOM 784 C CA . ASP A 1 100 ? -12.473 -0.603 9.438 1.00 95.75 100 ASP A CA 1
ATOM 785 C C . ASP A 1 100 ? -11.282 0.136 8.813 1.00 95.75 100 ASP A C 1
ATOM 787 O O . ASP A 1 100 ? -10.980 -0.004 7.624 1.00 95.75 100 ASP A O 1
ATOM 791 N N . LYS A 1 101 ? -10.559 0.921 9.625 1.00 95.88 101 LYS A N 1
ATOM 792 C CA . LYS A 1 101 ? -9.337 1.607 9.182 1.00 95.88 101 LYS A CA 1
ATOM 793 C C . LYS A 1 101 ? -8.245 0.622 8.781 1.00 95.88 101 LYS A C 1
ATOM 795 O O . LYS A 1 101 ? -7.582 0.854 7.773 1.00 95.88 101 LYS A O 1
ATOM 800 N N . SER A 1 102 ? -8.071 -0.454 9.546 1.00 94.88 102 SER A N 1
ATOM 801 C CA . SER A 1 102 ? -7.097 -1.506 9.249 1.00 94.88 102 SER A CA 1
ATOM 802 C C . SER A 1 102 ? -7.385 -2.161 7.896 1.00 94.88 102 SER A C 1
ATOM 804 O O . SER A 1 102 ? -6.512 -2.199 7.030 1.00 94.88 102 SER A O 1
ATOM 806 N N . VAL A 1 103 ? -8.641 -2.556 7.655 1.00 96.25 103 VAL A N 1
ATOM 807 C CA . VAL A 1 103 ? -9.084 -3.141 6.377 1.00 96.25 103 VAL A CA 1
ATOM 808 C C . VAL A 1 103 ? -8.834 -2.177 5.213 1.00 96.25 103 VAL A C 1
ATOM 810 O O . VAL A 1 103 ? -8.322 -2.570 4.161 1.00 96.25 103 VAL A O 1
ATOM 813 N N . LYS A 1 104 ? -9.135 -0.886 5.398 1.00 96.12 104 LYS A N 1
ATOM 814 C CA . LYS A 1 104 ? -8.901 0.136 4.370 1.00 96.12 104 LYS A CA 1
ATOM 815 C C . LYS A 1 104 ? -7.415 0.303 4.037 1.00 96.12 104 LYS A C 1
ATOM 817 O O . LYS A 1 104 ? -7.070 0.367 2.857 1.00 96.12 104 LYS A O 1
ATOM 822 N N . LEU A 1 105 ? -6.546 0.351 5.049 1.00 96.12 105 LEU A N 1
ATOM 823 C CA . LEU A 1 105 ? -5.094 0.442 4.861 1.00 96.12 105 LEU A CA 1
ATOM 824 C C . LEU A 1 105 ? -4.538 -0.804 4.164 1.00 96.12 105 LEU A C 1
ATOM 826 O O . LEU A 1 105 ? -3.717 -0.678 3.260 1.00 96.12 105 LEU A O 1
ATOM 830 N N . GLN A 1 106 ? -5.033 -1.994 4.509 1.00 94.69 106 GLN A N 1
ATOM 831 C CA . GLN A 1 106 ? -4.627 -3.240 3.859 1.00 94.69 106 GLN A CA 1
ATOM 832 C C . GLN A 1 106 ? -4.984 -3.246 2.363 1.00 94.69 106 GLN A C 1
ATOM 834 O O . GLN A 1 106 ? -4.164 -3.625 1.526 1.00 94.69 106 GLN A O 1
ATOM 839 N N . SER A 1 107 ? -6.175 -2.750 2.005 1.00 95.69 107 SER A N 1
ATOM 840 C CA . SER A 1 107 ? -6.581 -2.587 0.602 1.00 95.69 107 SER A CA 1
ATOM 841 C C . SER A 1 107 ? -5.709 -1.573 -0.151 1.00 95.69 107 SER A C 1
ATOM 843 O O . SER A 1 107 ? -5.350 -1.804 -1.307 1.00 95.69 107 SER A O 1
ATOM 845 N N . GLN A 1 108 ? -5.345 -0.456 0.487 1.00 96.44 108 GLN A N 1
ATOM 846 C CA . GLN A 1 108 ? -4.447 0.542 -0.107 1.00 96.44 108 GLN A CA 1
ATOM 847 C C . GLN A 1 108 ? -3.048 -0.030 -0.345 1.00 96.44 108 GLN A C 1
ATOM 849 O O . GLN A 1 108 ? -2.535 0.076 -1.457 1.00 96.44 108 GLN A O 1
ATOM 854 N N . HIS A 1 109 ? -2.490 -0.715 0.653 1.00 95.94 109 HIS A N 1
ATOM 855 C CA . HIS A 1 109 ? -1.188 -1.365 0.553 1.00 95.94 109 HIS A CA 1
ATOM 856 C C . HIS A 1 109 ? -1.141 -2.386 -0.595 1.00 95.94 109 HIS A C 1
ATOM 858 O O . HIS A 1 109 ? -0.194 -2.397 -1.377 1.00 95.94 109 HIS A O 1
ATOM 864 N N . ALA A 1 110 ? -2.190 -3.202 -0.762 1.00 95.62 110 ALA A N 1
ATOM 865 C CA . ALA A 1 110 ? -2.275 -4.150 -1.875 1.00 95.62 110 ALA A CA 1
ATOM 866 C C . ALA A 1 110 ? -2.241 -3.449 -3.248 1.00 95.62 110 ALA A C 1
ATOM 868 O O . ALA A 1 110 ? -1.500 -3.863 -4.140 1.00 95.62 110 ALA A O 1
ATOM 869 N N . LYS A 1 111 ? -2.987 -2.345 -3.409 1.00 95.81 111 LYS A N 1
ATOM 870 C CA . LYS A 1 111 ? -3.003 -1.556 -4.655 1.00 95.81 111 LYS A CA 1
ATOM 871 C C . LYS A 1 111 ? -1.654 -0.901 -4.950 1.00 95.81 111 LYS A C 1
ATOM 873 O O . LYS A 1 111 ? -1.246 -0.833 -6.108 1.00 95.81 111 LYS A O 1
ATOM 878 N N . GLU A 1 112 ? -0.979 -0.378 -3.932 1.00 96.25 112 GLU A N 1
ATOM 879 C CA . GLU A 1 112 ? 0.347 0.230 -4.084 1.00 96.25 112 GLU A CA 1
ATOM 880 C C . GLU A 1 112 ? 1.410 -0.814 -4.430 1.00 96.25 112 GLU A C 1
ATOM 882 O O . GLU A 1 112 ? 2.212 -0.587 -5.335 1.00 96.25 112 GLU A O 1
ATOM 887 N N . SER A 1 113 ? 1.351 -1.990 -3.803 1.00 95.25 113 SER A N 1
ATOM 888 C CA . SER A 1 113 ? 2.226 -3.121 -4.120 1.00 95.25 113 SER A CA 1
ATOM 889 C C . SER A 1 113 ? 2.069 -3.583 -5.576 1.00 95.25 113 SER A C 1
ATOM 891 O O . SER A 1 113 ? 3.061 -3.747 -6.288 1.00 95.25 113 SER A O 1
ATOM 893 N N . GLU A 1 114 ? 0.832 -3.691 -6.074 1.00 97.12 114 GLU A N 1
ATOM 894 C CA . GLU A 1 114 ? 0.571 -4.041 -7.476 1.00 97.12 114 GLU A CA 1
ATOM 895 C C . GLU A 1 114 ? 1.127 -2.983 -8.448 1.00 97.12 114 GLU A C 1
ATOM 897 O O . GLU A 1 114 ? 1.742 -3.316 -9.466 1.00 97.12 114 GLU A O 1
ATOM 902 N N . LYS A 1 115 ? 0.947 -1.691 -8.135 1.00 97.38 115 LYS A N 1
ATOM 903 C CA . LYS A 1 115 ? 1.514 -0.593 -8.936 1.00 97.38 115 LYS A CA 1
ATOM 904 C C . LYS A 1 115 ? 3.038 -0.657 -8.977 1.00 97.38 115 LYS A C 1
ATOM 906 O O . LYS A 1 115 ? 3.608 -0.510 -10.058 1.00 97.38 115 LYS A O 1
ATOM 911 N N . LEU A 1 116 ? 3.679 -0.899 -7.834 1.00 97.19 116 LEU A N 1
ATOM 912 C CA . LEU A 1 116 ? 5.131 -1.005 -7.736 1.00 97.19 116 LEU A CA 1
ATOM 913 C C . LEU A 1 116 ? 5.660 -2.166 -8.587 1.00 97.19 116 LEU A C 1
ATOM 915 O O . LEU A 1 116 ? 6.587 -1.974 -9.370 1.00 97.19 116 LEU A O 1
ATOM 919 N N . SER A 1 117 ? 5.011 -3.332 -8.522 1.00 96.62 117 SER A N 1
ATOM 920 C CA . SER A 1 117 ? 5.367 -4.494 -9.347 1.00 96.62 117 SER A CA 1
ATOM 921 C C . SER A 1 117 ? 5.275 -4.188 -10.851 1.00 96.62 117 SER A C 1
ATOM 923 O O . SER A 1 117 ? 6.203 -4.476 -11.613 1.00 96.62 117 SER A O 1
ATOM 925 N N . LYS A 1 118 ? 4.206 -3.507 -11.290 1.00 96.31 118 LYS A N 1
ATOM 926 C CA . LYS A 1 118 ? 4.061 -3.068 -12.692 1.00 96.31 118 LYS A CA 1
ATOM 927 C C . LYS A 1 118 ? 5.146 -2.072 -13.105 1.00 96.31 118 LYS A C 1
ATOM 929 O O . LYS A 1 118 ? 5.631 -2.141 -14.233 1.00 96.31 118 LYS A O 1
ATOM 934 N N . MET A 1 119 ? 5.518 -1.139 -12.228 1.00 96.94 119 MET A N 1
ATOM 935 C CA . MET A 1 119 ? 6.603 -0.189 -12.496 1.00 96.94 119 MET A CA 1
ATOM 936 C C . MET A 1 119 ? 7.954 -0.891 -12.611 1.00 96.94 119 MET A C 1
ATOM 938 O O . MET A 1 119 ? 8.695 -0.604 -13.546 1.00 96.94 119 MET A O 1
ATOM 942 N N . GLN A 1 120 ? 8.240 -1.848 -11.728 1.00 97.00 120 GLN A N 1
ATOM 943 C CA . GLN A 1 120 ? 9.475 -2.626 -11.761 1.00 97.00 120 GLN A CA 1
ATOM 944 C C . GLN A 1 120 ? 9.599 -3.421 -13.066 1.00 97.00 120 GLN A C 1
ATOM 946 O O . GLN A 1 120 ? 10.623 -3.345 -13.733 1.00 97.00 120 GLN A O 1
ATOM 951 N N . SER A 1 121 ? 8.525 -4.089 -13.501 1.00 96.75 121 SER A N 1
ATOM 952 C CA . SER A 1 121 ? 8.507 -4.796 -14.790 1.00 96.75 121 SER A CA 1
ATOM 953 C C . SER A 1 121 ? 8.772 -3.862 -15.981 1.00 96.75 121 SER A C 1
ATOM 955 O O . SER A 1 121 ? 9.541 -4.203 -16.882 1.00 96.75 121 SER A O 1
ATOM 957 N N . LYS A 1 122 ? 8.180 -2.658 -15.981 1.00 97.38 122 LYS A N 1
ATOM 958 C CA . LYS A 1 122 ? 8.441 -1.647 -17.019 1.00 97.38 122 LYS A CA 1
ATOM 959 C C . LYS A 1 122 ? 9.888 -1.159 -17.001 1.00 97.38 122 LYS A C 1
ATOM 961 O O . LYS A 1 122 ? 10.459 -0.990 -18.073 1.00 97.38 122 LYS A O 1
ATOM 966 N N . ALA A 1 123 ? 10.464 -0.949 -15.818 1.00 97.00 123 ALA A N 1
ATOM 967 C CA . ALA A 1 123 ? 11.856 -0.538 -15.669 1.00 97.00 123 ALA A CA 1
ATOM 968 C C . ALA A 1 123 ? 12.806 -1.599 -16.240 1.00 97.00 123 ALA A C 1
ATOM 970 O O . ALA A 1 123 ? 13.608 -1.278 -17.109 1.00 97.00 123 ALA A O 1
ATOM 971 N N . THR A 1 124 ? 12.622 -2.874 -15.880 1.00 97.19 124 THR A N 1
ATOM 972 C CA . THR A 1 124 ? 13.429 -3.980 -16.423 1.00 97.19 124 THR A CA 1
ATOM 973 C C . THR A 1 124 ? 13.324 -4.084 -17.945 1.00 97.19 124 THR A C 1
ATOM 975 O O . THR A 1 124 ? 14.316 -4.329 -18.629 1.00 97.19 124 THR A O 1
ATOM 978 N N . LYS A 1 125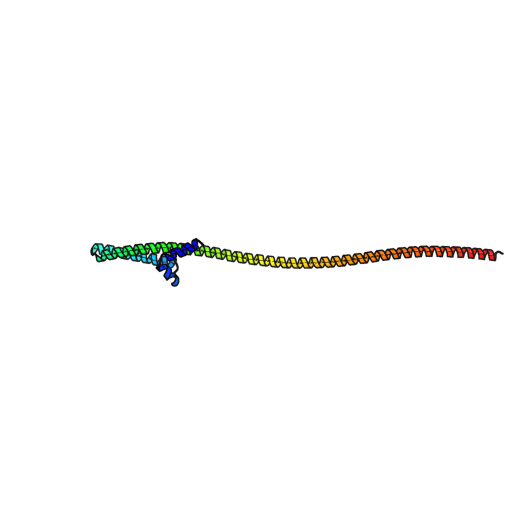 ? 12.129 -3.867 -18.511 1.00 97.06 125 LYS A N 1
ATOM 979 C CA . LYS A 1 125 ? 11.965 -3.838 -19.970 1.00 97.06 125 LYS A CA 1
ATOM 980 C C . LYS A 1 125 ? 12.725 -2.668 -20.604 1.00 97.06 125 LYS A C 1
ATOM 982 O O . LYS A 1 125 ? 13.403 -2.866 -21.606 1.00 97.06 125 LYS A O 1
ATOM 987 N N . ALA A 1 126 ? 12.631 -1.475 -20.019 1.00 97.50 126 ALA A N 1
ATOM 988 C CA . ALA A 1 126 ? 13.344 -0.301 -20.508 1.00 97.50 126 ALA A CA 1
ATOM 989 C C . ALA A 1 126 ? 14.870 -0.487 -20.441 1.00 97.50 126 ALA A C 1
ATOM 991 O O . ALA A 1 126 ? 15.564 -0.145 -21.393 1.00 97.50 126 ALA A O 1
ATOM 992 N N . GLU A 1 127 ? 15.389 -1.086 -19.367 1.00 97.69 127 GLU A N 1
ATOM 993 C CA . GLU A 1 127 ? 16.810 -1.436 -19.233 1.00 97.69 127 GLU A CA 1
ATOM 994 C C . GLU A 1 127 ? 17.269 -2.396 -20.341 1.00 97.69 127 GLU A C 1
ATOM 996 O O . GLU A 1 127 ? 18.313 -2.180 -20.961 1.00 97.69 127 GLU A O 1
ATOM 1001 N N . ALA A 1 128 ? 16.466 -3.419 -20.651 1.00 97.81 128 ALA A N 1
ATOM 1002 C CA . ALA A 1 128 ? 16.762 -4.349 -21.739 1.00 97.81 128 ALA A CA 1
ATOM 1003 C C . ALA A 1 128 ? 16.771 -3.657 -23.116 1.00 97.81 128 ALA A C 1
ATOM 1005 O O . ALA A 1 128 ? 17.661 -3.909 -23.935 1.00 97.81 128 ALA A O 1
ATOM 1006 N N . ASP A 1 129 ? 15.811 -2.761 -23.366 1.00 98.00 129 ASP A N 1
ATOM 1007 C CA . ASP A 1 129 ? 15.729 -1.994 -24.613 1.00 98.00 129 ASP A CA 1
ATOM 1008 C C . ASP A 1 129 ? 16.933 -1.047 -24.775 1.00 98.00 129 ASP A C 1
ATOM 1010 O O . ASP A 1 129 ? 17.518 -0.976 -25.860 1.00 98.00 129 ASP A O 1
ATOM 1014 N N . VAL A 1 130 ? 17.359 -0.380 -23.694 1.00 98.19 130 VAL A N 1
ATOM 1015 C CA . VAL A 1 130 ? 18.567 0.463 -23.672 1.00 98.19 130 VAL A CA 1
ATOM 1016 C C . VAL A 1 130 ? 19.811 -0.367 -23.977 1.00 98.19 130 VAL A C 1
ATOM 1018 O O . VAL A 1 130 ? 20.562 -0.019 -24.888 1.00 98.19 130 VAL A O 1
ATOM 1021 N N . SER A 1 131 ? 19.995 -1.507 -23.306 1.00 98.00 131 SER A N 1
ATOM 1022 C CA . SER A 1 131 ? 21.154 -2.377 -23.540 1.00 98.00 131 SER A CA 1
ATOM 1023 C C . SER A 1 131 ? 21.229 -2.857 -24.997 1.00 98.00 131 SER A C 1
ATOM 1025 O O . SER A 1 131 ? 22.290 -2.844 -25.628 1.00 98.00 131 SER A O 1
ATOM 1027 N N . LYS A 1 132 ? 20.083 -3.204 -25.596 1.00 98.00 132 LYS A N 1
ATOM 1028 C CA . LYS A 1 132 ? 20.008 -3.574 -27.016 1.00 98.00 132 LYS A CA 1
ATOM 1029 C C . LYS A 1 132 ? 20.370 -2.405 -27.938 1.00 98.00 132 LYS A C 1
ATOM 1031 O O . LYS A 1 132 ? 21.061 -2.606 -28.941 1.00 98.00 132 LYS A O 1
ATOM 1036 N N . ALA A 1 133 ? 19.912 -1.194 -27.623 1.00 97.88 133 ALA A N 1
ATOM 1037 C CA . ALA A 1 133 ? 20.250 0.004 -28.385 1.00 97.88 133 ALA A CA 1
ATOM 1038 C C . ALA A 1 133 ? 21.757 0.308 -28.323 1.00 97.88 133 ALA A C 1
ATOM 1040 O O . ALA A 1 133 ? 22.363 0.587 -29.359 1.00 97.88 133 ALA A O 1
ATOM 1041 N N . GLU A 1 134 ? 22.381 0.171 -27.152 1.00 98.12 134 GLU A N 1
ATOM 1042 C CA . GLU A 1 134 ? 23.826 0.344 -26.969 1.00 98.12 134 GLU A CA 1
ATOM 1043 C C . GLU A 1 134 ? 24.638 -0.658 -27.798 1.00 98.12 134 GLU A C 1
ATOM 1045 O O . GLU A 1 134 ? 25.572 -0.268 -28.504 1.00 98.12 134 GLU A O 1
ATOM 1050 N N . GLN A 1 135 ? 24.248 -1.937 -27.798 1.00 98.25 135 GLN A N 1
ATOM 1051 C CA . GLN A 1 135 ? 24.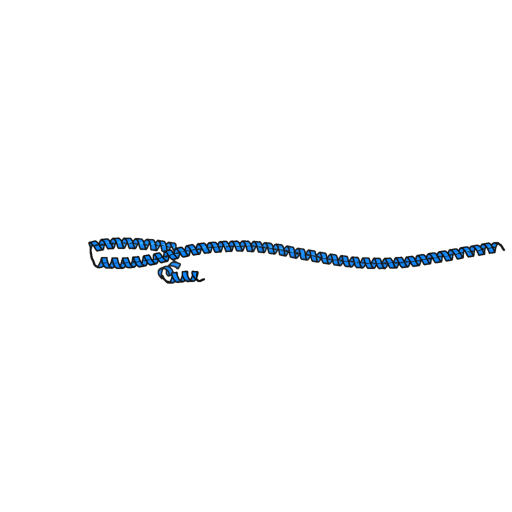894 -2.959 -28.629 1.00 98.25 135 GLN A CA 1
ATOM 1052 C C . GLN A 1 135 ? 24.785 -2.641 -30.126 1.00 98.25 135 GLN A C 1
ATOM 1054 O O . GLN A 1 135 ? 25.755 -2.785 -30.876 1.00 98.25 135 GLN A O 1
ATOM 1059 N N . ASN A 1 136 ? 23.612 -2.195 -30.579 1.00 98.25 136 ASN A N 1
ATOM 1060 C CA . ASN A 1 136 ? 23.411 -1.798 -31.971 1.00 98.25 136 ASN A CA 1
ATOM 1061 C C . ASN A 1 136 ? 24.263 -0.579 -32.340 1.00 98.25 136 ASN A C 1
ATOM 1063 O O . ASN A 1 136 ? 24.857 -0.554 -33.419 1.00 98.25 136 ASN A O 1
ATOM 1067 N N . LEU A 1 137 ? 24.374 0.398 -31.437 1.00 98.25 137 LEU A N 1
ATOM 1068 C CA . LEU A 1 137 ? 25.222 1.571 -31.627 1.00 98.25 137 LEU A CA 1
ATOM 1069 C C . LEU A 1 137 ? 26.701 1.184 -31.745 1.00 98.25 137 LEU A C 1
ATOM 1071 O O . LEU A 1 137 ? 27.392 1.693 -32.627 1.00 98.25 137 LEU A O 1
ATOM 1075 N N . GLN A 1 138 ? 27.192 0.262 -30.912 1.00 98.12 138 GLN A N 1
ATOM 1076 C CA . GLN A 1 138 ? 28.568 -0.233 -31.020 1.00 98.12 138 GLN A CA 1
ATOM 1077 C C . GLN A 1 138 ? 28.827 -0.921 -32.364 1.00 98.12 138 GLN A C 1
ATOM 1079 O O . GLN A 1 138 ? 29.811 -0.607 -33.035 1.00 98.12 138 GLN A O 1
ATOM 1084 N N . LYS A 1 139 ? 27.908 -1.786 -32.812 1.00 97.94 139 LYS A N 1
ATOM 1085 C CA . LYS A 1 139 ? 28.001 -2.429 -34.134 1.00 97.94 139 LYS A CA 1
ATOM 1086 C C . LYS A 1 139 ? 28.022 -1.403 -35.269 1.00 97.94 139 LYS A C 1
ATOM 1088 O O . LYS A 1 139 ? 28.795 -1.550 -36.212 1.00 97.94 139 LYS A O 1
ATOM 1093 N N . ALA A 1 140 ? 27.195 -0.360 -35.187 1.00 98.00 140 ALA A N 1
ATOM 1094 C CA . ALA A 1 140 ? 27.171 0.710 -36.181 1.00 98.00 140 ALA A CA 1
ATOM 1095 C C . ALA A 1 140 ? 28.493 1.496 -36.210 1.00 98.00 140 ALA A C 1
ATOM 1097 O O . ALA A 1 140 ? 29.025 1.748 -37.290 1.00 98.00 140 ALA A O 1
ATOM 1098 N N . LYS A 1 141 ? 29.064 1.815 -35.039 1.00 97.94 141 LYS A N 1
ATOM 1099 C CA . LYS A 1 141 ? 30.378 2.471 -34.935 1.00 97.94 141 LYS A CA 1
ATOM 1100 C C . LYS A 1 141 ? 31.486 1.639 -35.580 1.00 97.94 141 LYS A C 1
ATOM 1102 O O . LYS A 1 141 ? 32.277 2.186 -36.340 1.00 97.94 141 LYS A O 1
ATOM 1107 N N . GLN A 1 142 ? 31.510 0.331 -35.329 1.00 98.25 142 GLN A N 1
ATOM 1108 C CA . GLN A 1 142 ? 32.505 -0.564 -35.922 1.00 98.25 142 GLN A CA 1
ATOM 1109 C C . GLN A 1 142 ? 32.375 -0.629 -37.451 1.00 98.25 142 GLN A C 1
ATOM 1111 O O . GLN A 1 142 ? 33.368 -0.511 -38.162 1.00 98.25 142 GLN A O 1
ATOM 1116 N N . LYS A 1 143 ? 31.147 -0.737 -37.976 1.00 98.38 143 LYS A N 1
ATOM 1117 C CA . LYS A 1 143 ? 30.908 -0.688 -39.428 1.00 98.38 143 LYS A CA 1
ATOM 1118 C C . LYS A 1 143 ? 31.391 0.622 -40.049 1.00 98.38 143 LYS A C 1
ATOM 1120 O O . LYS A 1 143 ? 32.003 0.598 -41.109 1.00 98.38 143 LYS A O 1
ATOM 1125 N N . LEU A 1 144 ? 31.139 1.751 -39.387 1.00 98.06 144 LEU A N 1
ATOM 1126 C CA . LEU A 1 144 ? 31.576 3.061 -39.866 1.00 98.06 144 LEU A CA 1
ATOM 1127 C C . LEU A 1 144 ? 33.105 3.170 -39.910 1.00 98.06 144 LEU A C 1
ATOM 1129 O O . LEU A 1 144 ? 33.641 3.715 -40.871 1.00 98.06 144 LEU A O 1
ATOM 1133 N N . GLN A 1 145 ? 33.809 2.626 -38.913 1.00 97.88 145 GLN A N 1
ATOM 1134 C CA . GLN A 1 145 ? 35.274 2.568 -38.927 1.00 97.88 145 GLN A CA 1
ATOM 1135 C C . GLN A 1 145 ? 35.801 1.739 -40.102 1.00 97.88 145 GLN A C 1
ATOM 1137 O O . GLN A 1 145 ? 36.687 2.208 -40.809 1.00 97.88 145 GLN A O 1
ATOM 1142 N N . ASN A 1 146 ? 35.214 0.568 -40.360 1.00 97.44 146 ASN A N 1
ATOM 1143 C CA . ASN A 1 146 ? 35.618 -0.272 -41.490 1.00 97.44 146 ASN A CA 1
ATOM 1144 C C . ASN A 1 146 ? 35.415 0.444 -42.832 1.00 97.44 146 ASN A C 1
ATOM 1146 O O . ASN A 1 146 ? 36.338 0.501 -43.636 1.00 97.44 146 ASN A O 1
ATOM 1150 N N . ILE A 1 147 ? 34.245 1.062 -43.037 1.00 98.19 147 ILE A N 1
ATOM 1151 C CA . ILE A 1 147 ? 33.954 1.843 -44.251 1.00 98.19 147 ILE A CA 1
ATOM 1152 C C . ILE A 1 147 ? 34.963 2.983 -44.416 1.00 98.19 147 ILE A C 1
ATOM 1154 O O . ILE A 1 147 ? 35.433 3.237 -45.521 1.00 98.19 147 ILE A O 1
ATOM 1158 N N . LYS A 1 148 ? 35.326 3.667 -43.324 1.00 97.94 148 LYS A N 1
ATOM 1159 C CA . LYS A 1 148 ? 36.334 4.729 -43.374 1.00 97.94 148 LYS A CA 1
ATOM 1160 C C . LYS A 1 148 ? 37.680 4.195 -43.879 1.00 97.94 148 LYS A C 1
ATOM 1162 O O . LYS A 1 148 ? 38.262 4.800 -44.774 1.00 97.94 148 LYS A O 1
ATOM 1167 N N . SER A 1 149 ? 38.137 3.055 -43.364 1.00 97.81 149 SER A N 1
ATOM 1168 C CA . SER A 1 149 ? 39.378 2.417 -43.823 1.00 97.81 149 SER A CA 1
ATOM 1169 C C . SER A 1 149 ? 39.303 1.947 -45.281 1.00 97.81 149 SER A C 1
ATOM 1171 O O . SER A 1 149 ? 40.273 2.092 -46.022 1.00 97.81 149 SER A O 1
ATOM 1173 N N . GLU A 1 150 ? 38.157 1.427 -45.728 1.00 98.19 150 GLU A N 1
ATOM 1174 C CA . GLU A 1 150 ? 37.939 1.052 -47.134 1.00 98.19 150 GLU A CA 1
ATOM 1175 C C . GLU A 1 150 ? 37.993 2.269 -48.071 1.00 98.19 150 GLU A C 1
ATOM 1177 O O . GLU A 1 150 ? 38.591 2.196 -49.149 1.00 98.19 150 GLU A O 1
ATOM 1182 N N . ILE A 1 151 ? 37.421 3.404 -47.655 1.00 98.00 151 ILE A N 1
ATOM 1183 C CA . ILE A 1 151 ? 37.497 4.670 -48.398 1.00 98.00 151 ILE A CA 1
ATOM 1184 C C . ILE A 1 151 ? 38.950 5.137 -48.508 1.00 98.00 151 ILE A C 1
ATOM 1186 O O . ILE A 1 151 ? 39.396 5.435 -49.614 1.00 98.00 151 ILE A O 1
ATOM 1190 N N . GLU A 1 152 ? 39.698 5.158 -47.402 1.00 97.69 152 GLU A N 1
ATOM 1191 C CA . GLU A 1 152 ? 41.119 5.544 -47.389 1.00 97.69 152 GLU A CA 1
ATOM 1192 C C . GLU A 1 152 ? 41.951 4.644 -48.323 1.00 97.69 152 GLU A C 1
ATOM 1194 O O . GLU A 1 152 ? 42.751 5.130 -49.124 1.00 97.69 152 GLU A O 1
ATOM 1199 N N . SER A 1 153 ? 41.710 3.327 -48.301 1.00 97.44 153 SER A N 1
ATOM 1200 C CA . SER A 1 153 ? 42.367 2.389 -49.220 1.00 97.44 153 SER A CA 1
ATOM 1201 C C . SER A 1 153 ? 41.995 2.642 -50.683 1.00 97.44 153 SER A C 1
ATOM 1203 O O . SER A 1 153 ? 42.850 2.552 -51.564 1.00 97.44 153 SER A O 1
ATOM 1205 N N . THR A 1 154 ? 40.726 2.943 -50.961 1.00 98.00 154 THR A N 1
ATOM 1206 C CA . THR A 1 154 ? 40.245 3.218 -52.322 1.00 98.00 154 THR A CA 1
ATOM 1207 C C . THR A 1 154 ? 40.843 4.512 -52.867 1.00 98.00 154 THR A C 1
ATOM 1209 O O . THR A 1 154 ? 41.244 4.557 -54.028 1.00 98.00 154 THR A O 1
ATOM 1212 N N . GLN A 1 155 ? 40.953 5.546 -52.028 1.00 97.56 155 GLN A N 1
ATOM 1213 C CA . GLN A 1 155 ? 41.599 6.811 -52.382 1.00 97.56 155 GLN A CA 1
ATOM 1214 C C . GLN A 1 155 ? 43.059 6.593 -52.786 1.00 97.56 155 GLN A C 1
ATOM 1216 O O . GLN A 1 155 ? 43.455 7.026 -53.865 1.00 97.56 155 GLN A O 1
ATOM 1221 N N . LYS A 1 156 ? 43.822 5.831 -51.994 1.00 97.62 156 LYS A N 1
ATOM 1222 C CA . LYS A 1 156 ? 45.213 5.491 -52.323 1.00 97.62 156 LYS A CA 1
ATOM 1223 C C . LYS A 1 156 ? 45.336 4.731 -53.649 1.00 97.62 156 LYS A C 1
ATOM 1225 O O . LYS A 1 156 ? 46.199 5.035 -54.465 1.00 97.62 156 LYS A O 1
ATOM 1230 N N . ASN A 1 157 ? 44.458 3.757 -53.894 1.00 98.00 157 ASN A N 1
ATOM 1231 C CA . ASN A 1 157 ? 44.454 3.024 -55.163 1.00 98.00 157 ASN A CA 1
ATOM 1232 C C . ASN A 1 157 ? 44.146 3.943 -56.356 1.00 98.00 157 ASN A C 1
ATOM 1234 O O . ASN A 1 157 ? 44.722 3.778 -57.428 1.00 98.00 157 ASN A O 1
ATOM 1238 N N . MET A 1 158 ? 43.252 4.918 -56.174 1.00 97.31 158 MET A N 1
ATOM 1239 C CA . MET A 1 158 ? 42.918 5.899 -57.206 1.00 97.31 158 MET A CA 1
ATOM 1240 C C . MET A 1 158 ? 44.094 6.834 -57.516 1.00 97.31 158 MET A C 1
ATOM 1242 O O . MET A 1 158 ? 44.308 7.160 -58.682 1.00 97.31 158 MET A O 1
ATOM 1246 N N . GLU A 1 159 ? 44.864 7.240 -56.504 1.00 97.19 159 GLU A N 1
ATOM 1247 C CA . GLU A 1 159 ? 46.100 8.013 -56.688 1.00 97.19 159 GLU A CA 1
ATOM 1248 C C . GLU A 1 159 ? 47.134 7.226 -57.501 1.00 97.19 159 GLU A C 1
ATOM 1250 O O . GLU A 1 159 ? 47.608 7.733 -58.516 1.00 97.19 159 GLU A O 1
ATOM 1255 N N . ASN A 1 160 ? 47.385 5.961 -57.148 1.00 96.56 160 ASN A N 1
ATOM 1256 C CA . ASN A 1 160 ? 48.308 5.101 -57.897 1.00 96.56 160 ASN A CA 1
ATOM 1257 C C . ASN A 1 160 ? 47.888 4.944 -59.370 1.00 96.56 160 ASN A C 1
ATOM 1259 O O . ASN A 1 160 ? 48.698 5.124 -60.273 1.00 96.56 160 ASN A O 1
ATOM 1263 N N . LEU A 1 161 ? 46.604 4.666 -59.634 1.00 97.62 161 LEU A N 1
ATOM 1264 C CA . LEU A 1 161 ? 46.087 4.547 -61.005 1.00 97.62 161 LEU A CA 1
ATOM 1265 C C . LEU A 1 161 ? 46.230 5.852 -61.796 1.00 97.62 161 LEU A C 1
ATOM 1267 O O . LEU A 1 161 ? 46.425 5.831 -63.012 1.00 97.62 161 LEU A O 1
ATOM 1271 N N . LYS A 1 162 ? 46.117 7.000 -61.121 1.00 97.12 162 LYS A N 1
ATOM 1272 C CA . LYS A 1 162 ? 46.329 8.303 -61.749 1.00 97.12 162 LYS A CA 1
ATOM 1273 C C . LYS A 1 162 ? 47.790 8.474 -62.164 1.00 97.12 162 LYS A C 1
ATOM 1275 O O . LYS A 1 162 ? 48.028 8.915 -63.285 1.00 97.12 162 LYS A O 1
ATOM 1280 N N . GLU A 1 163 ? 48.737 8.101 -61.307 1.00 97.06 163 GLU A N 1
ATOM 1281 C CA . GLU A 1 163 ? 50.172 8.116 -61.624 1.00 97.06 163 GLU A CA 1
ATOM 1282 C C . GLU A 1 163 ? 50.509 7.172 -62.789 1.00 97.06 163 GLU A C 1
ATOM 1284 O O . GLU A 1 163 ? 51.141 7.593 -63.758 1.00 97.06 163 GLU A O 1
ATOM 1289 N N . GLU A 1 164 ? 50.011 5.931 -62.761 1.00 97.19 164 GLU A N 1
ATOM 1290 C CA . GLU A 1 164 ? 50.196 4.951 -63.843 1.00 97.19 164 GLU A CA 1
ATOM 1291 C C . GLU A 1 164 ? 49.632 5.443 -65.187 1.00 97.19 164 GLU A C 1
ATOM 1293 O O . GLU A 1 164 ? 50.232 5.238 -66.248 1.00 97.19 164 GLU A O 1
ATOM 1298 N N . ASN A 1 165 ? 48.483 6.124 -65.161 1.00 97.12 165 ASN A N 1
ATOM 1299 C CA . ASN A 1 165 ? 47.874 6.694 -66.358 1.00 97.12 165 ASN A CA 1
ATOM 1300 C C . ASN A 1 165 ? 48.703 7.852 -66.938 1.00 97.12 165 ASN A C 1
ATOM 1302 O O . ASN A 1 165 ? 48.837 7.943 -68.158 1.00 97.12 165 ASN A O 1
ATOM 1306 N N . GLU A 1 166 ? 49.275 8.724 -66.100 1.00 96.81 166 GLU A N 1
ATOM 1307 C CA . GLU A 1 166 ? 50.184 9.778 -66.578 1.00 96.81 166 GLU A CA 1
ATOM 1308 C C . GLU A 1 166 ? 51.471 9.184 -67.167 1.00 96.81 166 GLU A C 1
ATOM 1310 O O . GLU A 1 166 ? 51.854 9.549 -68.279 1.00 96.81 166 GLU A O 1
ATOM 1315 N N . GLN A 1 167 ? 52.061 8.178 -66.517 1.00 96.12 167 GLN A N 1
ATOM 1316 C CA . GLN A 1 167 ? 53.220 7.460 -67.057 1.00 96.12 167 GLN A CA 1
ATOM 1317 C C . GLN A 1 167 ? 52.913 6.828 -68.426 1.00 96.12 167 GLN A C 1
ATOM 1319 O O . GLN A 1 167 ? 53.686 6.955 -69.378 1.00 96.12 167 GLN A O 1
ATOM 1324 N N . THR A 1 168 ? 51.743 6.200 -68.561 1.00 97.38 168 THR A N 1
ATOM 1325 C CA . THR A 1 168 ? 51.298 5.601 -69.826 1.00 97.38 168 THR A CA 1
ATOM 1326 C C . THR A 1 168 ? 51.137 6.654 -70.926 1.00 97.38 168 THR A C 1
ATOM 1328 O O . THR A 1 168 ? 51.526 6.416 -72.073 1.00 97.38 168 THR A O 1
ATOM 1331 N N . LYS A 1 169 ? 50.591 7.837 -70.609 1.00 96.19 169 LYS A N 1
ATOM 1332 C CA . LYS A 1 169 ? 50.495 8.948 -71.572 1.00 96.19 169 LYS A CA 1
ATOM 1333 C C . LYS A 1 169 ? 51.872 9.409 -72.041 1.00 96.19 169 LYS A C 1
ATOM 1335 O O . LYS A 1 169 ? 52.051 9.623 -73.244 1.00 96.19 169 LYS A O 1
ATOM 1340 N N . ASP A 1 170 ? 52.830 9.537 -71.129 1.00 96.62 170 ASP A N 1
ATOM 1341 C CA . ASP A 1 170 ? 54.201 9.922 -71.464 1.00 96.62 170 ASP A CA 1
ATOM 1342 C C . ASP A 1 170 ? 54.860 8.905 -72.397 1.00 96.62 170 ASP A C 1
ATOM 1344 O O . ASP A 1 170 ? 55.463 9.282 -73.407 1.00 96.62 170 ASP A O 1
ATOM 1348 N N . ASP A 1 171 ? 54.691 7.612 -72.126 1.00 96.94 171 ASP A N 1
ATOM 1349 C CA . ASP A 1 171 ? 55.257 6.555 -72.962 1.00 96.94 171 ASP A CA 1
ATOM 1350 C C . ASP A 1 171 ? 54.589 6.485 -74.346 1.00 96.94 171 ASP A C 1
ATOM 1352 O O . ASP A 1 171 ? 55.280 6.331 -75.360 1.00 96.94 171 ASP A O 1
ATOM 1356 N N . ILE A 1 172 ? 53.274 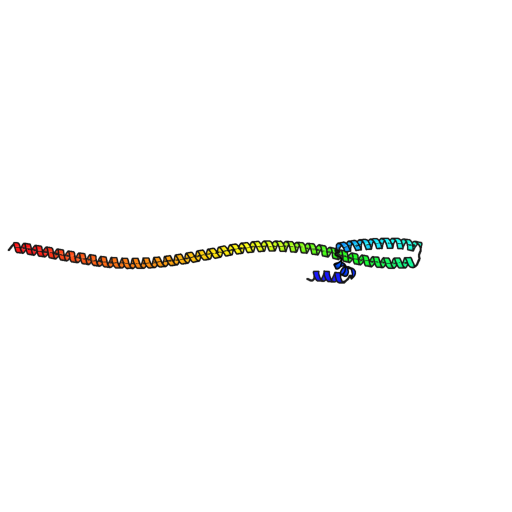6.726 -74.435 1.00 96.75 172 ILE A N 1
ATOM 1357 C CA . ILE A 1 172 ? 52.571 6.898 -75.718 1.00 96.75 172 ILE A CA 1
ATOM 1358 C C . ILE A 1 172 ? 53.141 8.087 -76.504 1.00 96.75 172 ILE A C 1
ATOM 1360 O O . ILE A 1 172 ? 53.340 7.984 -77.719 1.00 96.75 172 ILE A O 1
ATOM 1364 N N . ASN A 1 173 ? 53.405 9.219 -75.848 1.00 95.62 173 ASN A N 1
ATOM 1365 C CA . ASN A 1 173 ? 53.958 10.404 -76.505 1.00 95.62 173 ASN A CA 1
ATOM 1366 C C . ASN A 1 173 ? 55.381 10.155 -77.024 1.00 95.62 173 ASN A C 1
ATOM 1368 O O . ASN A 1 173 ? 55.673 10.487 -78.175 1.00 95.62 173 ASN A O 1
ATOM 1372 N N . LYS A 1 174 ? 56.241 9.497 -76.235 1.00 95.62 174 LYS A N 1
ATOM 1373 C CA . LYS A 1 174 ? 57.579 9.076 -76.689 1.00 95.62 174 LYS A CA 1
ATOM 1374 C C . LYS A 1 174 ? 57.489 8.154 -77.905 1.00 95.62 174 LYS A C 1
ATOM 1376 O O . LYS A 1 174 ? 58.163 8.396 -78.903 1.00 95.62 174 LYS A O 1
ATOM 1381 N N . ALA A 1 175 ? 56.622 7.141 -77.865 1.00 95.94 175 ALA A N 1
ATOM 1382 C CA . ALA A 1 175 ? 56.433 6.211 -78.979 1.00 95.94 175 ALA A CA 1
ATOM 1383 C C . ALA A 1 175 ? 55.943 6.915 -80.257 1.00 95.94 175 ALA A C 1
ATOM 1385 O O . ALA A 1 175 ? 56.401 6.597 -81.357 1.00 95.94 175 ALA A O 1
ATOM 1386 N N . LYS A 1 176 ? 55.044 7.903 -80.130 1.00 95.56 176 LYS A N 1
ATOM 1387 C CA . LYS A 1 176 ? 54.620 8.747 -81.259 1.00 95.56 176 LYS A CA 1
ATOM 1388 C C . LYS A 1 176 ? 55.792 9.531 -81.849 1.00 95.56 176 LYS A C 1
ATOM 1390 O O . LYS A 1 176 ? 55.956 9.509 -83.065 1.00 95.56 176 LYS A O 1
ATOM 1395 N N . ASN A 1 177 ? 56.616 10.165 -81.015 1.00 95.19 177 ASN A N 1
ATOM 1396 C CA . ASN A 1 177 ? 57.785 10.916 -81.478 1.00 95.19 177 ASN A CA 1
ATOM 1397 C C . ASN A 1 177 ? 58.784 10.010 -82.211 1.00 95.19 177 ASN A C 1
ATOM 1399 O O . ASN A 1 177 ? 59.145 10.312 -83.347 1.00 95.19 177 ASN A O 1
ATOM 1403 N N . PHE A 1 178 ? 59.132 8.854 -81.632 1.00 95.19 178 PHE A N 1
ATOM 1404 C CA . PHE A 1 178 ? 59.996 7.865 -82.289 1.00 95.19 178 PHE A CA 1
ATOM 1405 C C . PHE A 1 178 ? 59.437 7.404 -83.637 1.00 95.19 178 PHE A C 1
ATOM 1407 O O . PHE A 1 178 ? 60.175 7.277 -84.614 1.00 95.19 178 PHE A O 1
ATOM 1414 N N . ARG A 1 179 ? 58.120 7.175 -83.724 1.00 95.25 179 ARG A N 1
ATOM 1415 C CA . ARG A 1 179 ? 57.469 6.805 -84.985 1.00 95.25 179 ARG A CA 1
ATOM 1416 C C . ARG A 1 179 ? 57.612 7.903 -86.041 1.00 95.25 179 ARG A C 1
ATOM 1418 O O . ARG A 1 179 ? 57.866 7.584 -87.200 1.00 95.25 179 ARG A O 1
ATOM 1425 N N . GLU A 1 180 ? 57.420 9.167 -85.676 1.00 94.25 180 GLU A N 1
ATOM 1426 C CA . GLU A 1 180 ? 57.559 10.288 -86.614 1.00 94.25 180 GLU A CA 1
ATOM 1427 C C . GLU A 1 180 ? 59.014 10.506 -87.051 1.00 94.25 180 GLU A C 1
ATOM 1429 O O . GLU A 1 180 ? 59.266 10.763 -88.228 1.00 94.25 180 GLU A O 1
ATOM 1434 N N . GLU A 1 181 ? 59.983 10.333 -86.153 1.00 92.62 181 GLU A N 1
ATOM 1435 C CA . GLU A 1 181 ? 61.410 10.354 -86.498 1.00 92.62 181 GLU A CA 1
ATOM 1436 C C . GLU A 1 181 ? 61.778 9.231 -87.473 1.00 92.62 181 GLU A C 1
ATOM 1438 O O . GLU A 1 181 ? 62.374 9.495 -88.518 1.00 92.62 181 GLU A O 1
ATOM 1443 N N . ALA A 1 182 ? 61.350 7.996 -87.196 1.00 92.81 182 ALA A N 1
ATOM 1444 C CA . ALA A 1 182 ? 61.587 6.858 -88.080 1.00 92.81 182 ALA A CA 1
ATOM 1445 C C . ALA A 1 182 ? 60.968 7.069 -89.473 1.00 92.81 182 ALA A C 1
ATOM 1447 O O . ALA A 1 182 ? 61.599 6.768 -90.487 1.00 92.81 182 ALA A O 1
ATOM 1448 N N . LYS A 1 183 ? 59.757 7.642 -89.545 1.00 92.94 183 LYS A N 1
ATOM 1449 C CA . LYS A 1 183 ? 59.129 8.020 -90.822 1.00 92.94 183 LYS A CA 1
ATOM 1450 C C . LYS A 1 183 ? 59.960 9.045 -91.591 1.00 92.94 183 LYS A C 1
ATOM 1452 O O . LYS A 1 183 ? 60.153 8.865 -92.791 1.00 92.94 183 LYS A O 1
ATOM 1457 N N . LYS A 1 184 ? 60.447 10.103 -90.929 1.00 91.94 184 LYS A N 1
ATOM 1458 C CA . LYS A 1 184 ? 61.303 11.120 -91.565 1.00 91.94 184 LYS A CA 1
ATOM 1459 C C . LYS A 1 184 ? 62.575 10.494 -92.133 1.00 91.94 184 LYS A C 1
ATOM 1461 O O . LYS A 1 184 ? 62.868 10.700 -93.305 1.00 91.94 184 LYS A O 1
ATOM 1466 N N . MET A 1 185 ? 63.263 9.664 -91.347 1.00 91.69 185 MET A N 1
ATOM 1467 C CA . MET A 1 185 ? 64.469 8.959 -91.798 1.00 91.69 185 MET A CA 1
ATOM 1468 C C . MET A 1 185 ? 64.204 8.069 -93.018 1.00 91.69 185 MET A C 1
ATOM 1470 O O . MET A 1 185 ? 65.015 8.034 -93.939 1.00 91.69 185 MET A O 1
ATOM 1474 N N . LEU A 1 186 ? 63.066 7.370 -93.048 1.00 88.50 186 LEU A N 1
ATOM 1475 C CA . LEU A 1 186 ? 62.692 6.507 -94.168 1.00 88.50 186 LEU A CA 1
ATOM 1476 C C . LEU A 1 186 ? 62.412 7.317 -95.445 1.00 88.50 186 LEU A C 1
ATOM 1478 O O . LEU A 1 186 ? 62.867 6.936 -96.520 1.00 88.50 186 LEU A O 1
ATOM 1482 N N . ILE A 1 187 ? 61.725 8.459 -95.330 1.00 85.44 187 ILE A N 1
ATOM 1483 C CA . ILE A 1 187 ? 61.493 9.380 -96.456 1.00 85.44 187 ILE A CA 1
ATOM 1484 C C . ILE A 1 187 ? 62.818 9.943 -96.985 1.00 85.44 187 ILE A C 1
ATOM 1486 O O . ILE A 1 187 ? 63.046 9.931 -98.194 1.00 85.44 187 ILE A O 1
ATOM 1490 N N . ASP A 1 188 ? 63.701 10.404 -96.097 1.00 84.56 188 ASP A N 1
ATOM 1491 C CA . ASP A 1 188 ? 65.003 10.958 -96.480 1.00 84.56 188 ASP A CA 1
ATOM 1492 C C . ASP A 1 188 ? 65.927 9.896 -97.093 1.00 84.56 188 ASP A C 1
ATOM 1494 O O . ASP A 1 188 ? 66.715 10.207 -97.985 1.00 84.56 188 ASP A O 1
ATOM 1498 N N . GLY A 1 189 ? 65.819 8.642 -96.645 1.00 80.25 189 GLY A N 1
ATOM 1499 C CA . GLY A 1 189 ? 66.549 7.505 -97.205 1.00 80.25 189 GLY A CA 1
ATOM 1500 C C . GLY A 1 189 ? 66.104 7.125 -98.620 1.00 80.25 189 GLY A C 1
ATOM 1501 O O . GLY A 1 189 ? 66.945 6.754 -99.426 1.00 80.25 189 GLY A O 1
ATOM 1502 N N . ILE A 1 190 ? 64.814 7.264 -98.947 1.00 72.50 190 ILE A N 1
ATOM 1503 C CA . ILE A 1 190 ? 64.275 7.013 -100.301 1.00 72.50 1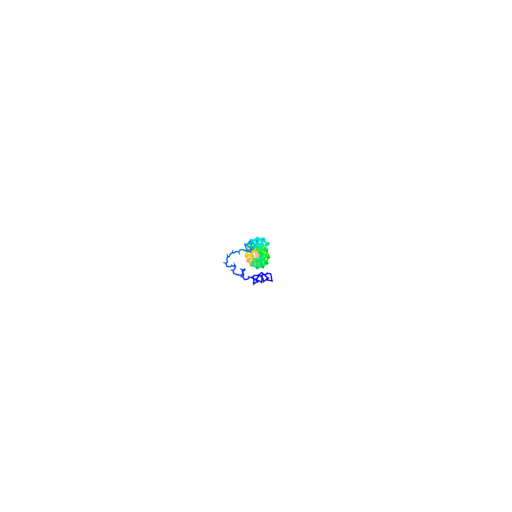90 ILE A CA 1
ATOM 1504 C C . ILE A 1 190 ? 64.666 8.126 -101.293 1.00 72.50 190 ILE A C 1
ATOM 1506 O O . ILE A 1 190 ? 64.651 7.912 -102.502 1.00 72.50 190 ILE A O 1
ATOM 1510 N N . ARG A 1 191 ? 64.995 9.330 -100.805 1.00 63.81 191 ARG A N 1
ATOM 1511 C CA . ARG A 1 191 ? 65.269 10.519 -101.633 1.00 63.81 191 ARG A CA 1
ATOM 1512 C C . ARG A 1 191 ? 66.732 10.672 -102.075 1.00 63.81 191 ARG A C 1
ATOM 1514 O O . ARG A 1 191 ? 67.025 11.638 -102.778 1.00 63.81 191 ARG A O 1
ATOM 1521 N N . ARG A 1 192 ? 67.628 9.789 -101.627 1.00 52.09 192 ARG A N 1
ATOM 1522 C CA . ARG A 1 192 ? 69.044 9.729 -102.031 1.00 52.09 192 ARG A CA 1
ATOM 1523 C C . ARG A 1 192 ? 69.238 8.695 -103.127 1.00 52.09 192 ARG A C 1
ATOM 1525 O O . ARG A 1 192 ? 70.089 8.963 -103.998 1.00 52.09 192 ARG A O 1
#

Foldseek 3Di:
DVVVVVLVVLCVVDPVSVVCVVVPDDLVNQLVVLVVVLVVLVVVLVVLVVVCVVPVDPVSVVVNVVSVVVNVVSVVSNVSSVVRNVVVVVVVVVVVVVVVVVVVVVVVVVVVVVVVVVVVVVVVVVVVVVVVVVVVVVVVVVVVVVVVVVVVVVVVVVVVVVVVVVVVVVVVVVVVVVVVVVVVVVVVVVVD